Protein AF-A0A2G9SF73-F1 (afdb_monomer_lite)

Radius of gyration: 21.69 Å; chains: 1; bounding box: 38×85×56 Å

Organism: Aquarana catesbeiana (NCBI:txid8400)

Sequence (202 aa):
MESRYSREGKIKKRTKMRRICPLCNELCLNKKEQALHYSGALHKYMKRLKRIQYSYTRNLRSLDEKIKASEGQNEPLIGLEYIYQYPADKRGVIPYACMLCDCVYKLDTIFYHIVGIKHRCLYLSKNFPAMGIDRNFRVKTPSDFRKLLNAVEIVEKSHGRKKINVSNSFFNAKKNGGITYDSESGGEWRRNRQITVSKIID

Structure (mmCIF, N/CA/C/O backbone):
data_AF-A0A2G9SF73-F1
#
_entry.id   AF-A0A2G9SF73-F1
#
loop_
_atom_site.group_PDB
_atom_site.id
_atom_site.type_symbol
_atom_site.label_atom_id
_atom_site.label_alt_id
_atom_site.label_comp_id
_atom_site.label_asym_id
_atom_site.label_entity_id
_atom_site.label_seq_id
_atom_site.pdbx_PDB_ins_code
_atom_site.Cartn_x
_atom_site.Cartn_y
_atom_site.Cartn_z
_atom_site.occupancy
_atom_site.B_iso_or_equiv
_atom_site.auth_seq_id
_atom_site.auth_comp_id
_atom_site.auth_asym_id
_atom_site.auth_atom_id
_atom_site.pdbx_PDB_model_num
ATOM 1 N N . MET A 1 1 ? -15.340 70.021 -13.561 1.00 31.16 1 MET A N 1
ATOM 2 C CA . MET A 1 1 ? -15.907 69.211 -14.658 1.00 31.16 1 MET A CA 1
ATOM 3 C C . MET A 1 1 ? -15.022 68.002 -14.889 1.00 31.16 1 MET A C 1
ATOM 5 O O . MET A 1 1 ? -13.829 68.066 -14.638 1.00 31.16 1 MET A O 1
ATOM 9 N N . GLU A 1 2 ? -15.681 66.899 -15.205 1.00 33.47 2 GLU A N 1
ATOM 10 C CA . GLU A 1 2 ? -15.291 65.495 -15.075 1.00 33.47 2 GLU A CA 1
ATOM 11 C C . GLU A 1 2 ? -14.019 65.076 -15.830 1.00 33.47 2 GLU A C 1
ATOM 13 O O . GLU A 1 2 ? -13.726 65.598 -16.898 1.00 33.47 2 GLU A O 1
ATOM 18 N N . SER A 1 3 ? -13.348 64.020 -15.353 1.00 26.11 3 SER A N 1
ATOM 19 C CA . SER A 1 3 ? -13.268 62.760 -16.113 1.00 26.11 3 SER A CA 1
ATOM 20 C C . SER A 1 3 ? -12.531 61.662 -15.336 1.00 26.11 3 SER A C 1
ATOM 22 O O . SER A 1 3 ? -11.614 61.896 -14.555 1.00 26.11 3 SER A O 1
ATOM 24 N N . ARG A 1 4 ? -13.012 60.442 -15.556 1.00 38.19 4 ARG A N 1
ATOM 25 C CA . ARG A 1 4 ? -12.768 59.170 -14.880 1.00 38.19 4 ARG A CA 1
ATOM 26 C C . ARG A 1 4 ? -11.477 58.509 -15.371 1.00 38.19 4 ARG A C 1
ATOM 28 O O . ARG A 1 4 ? -11.250 58.484 -16.574 1.00 38.19 4 ARG A O 1
ATOM 35 N N . TYR A 1 5 ? -10.785 57.773 -14.496 1.00 25.98 5 TYR A N 1
ATOM 36 C CA . TYR A 1 5 ? -10.354 56.404 -14.828 1.00 25.98 5 TYR A CA 1
ATOM 37 C C . TYR A 1 5 ? -10.005 55.593 -13.567 1.00 25.98 5 TYR A C 1
ATOM 39 O O . TYR A 1 5 ? -8.969 55.783 -12.938 1.00 25.98 5 TYR A O 1
ATOM 47 N N . SER A 1 6 ? -10.881 54.654 -13.199 1.00 39.12 6 SER A N 1
ATOM 48 C CA . SER A 1 6 ? -10.523 53.491 -12.378 1.00 39.12 6 SER A CA 1
ATOM 49 C C . SER A 1 6 ? -9.719 52.501 -13.224 1.00 39.12 6 SER A C 1
ATOM 51 O O . SER A 1 6 ? -10.038 52.362 -14.401 1.00 39.12 6 SER A O 1
ATOM 53 N N . ARG A 1 7 ? -8.783 51.743 -12.625 1.00 34.75 7 ARG A N 1
ATOM 54 C CA . ARG A 1 7 ? -8.630 50.287 -12.860 1.00 34.75 7 ARG A CA 1
ATOM 55 C C . ARG A 1 7 ? -7.564 49.638 -11.959 1.00 34.75 7 ARG A C 1
ATOM 57 O O . ARG A 1 7 ? -6.369 49.858 -12.093 1.00 34.75 7 ARG A O 1
ATOM 64 N N . GLU A 1 8 ? -8.081 48.765 -11.094 1.00 30.55 8 GLU A N 1
ATOM 65 C CA . GLU A 1 8 ? -7.606 47.392 -10.871 1.00 30.55 8 GLU A CA 1
ATOM 66 C C . GLU A 1 8 ? -6.272 47.174 -10.140 1.00 30.55 8 GLU A C 1
ATOM 68 O O . GLU A 1 8 ? -5.230 46.842 -10.710 1.00 30.55 8 GLU A O 1
ATOM 73 N N . GLY A 1 9 ? -6.368 47.175 -8.807 1.00 31.64 9 GLY A N 1
ATOM 74 C CA . GLY A 1 9 ? -5.437 46.449 -7.950 1.00 31.64 9 GLY A CA 1
ATOM 75 C C . GLY A 1 9 ? -5.455 44.954 -8.284 1.00 31.64 9 GLY A C 1
ATOM 76 O O . GLY A 1 9 ? -6.399 44.232 -7.963 1.00 31.64 9 GLY A O 1
ATOM 77 N N . LYS A 1 10 ? -4.393 44.470 -8.932 1.00 33.22 10 LYS A N 1
ATOM 78 C CA . LYS A 1 10 ? -4.179 43.043 -9.197 1.00 33.22 10 LYS A CA 1
ATOM 79 C C . LYS A 1 10 ? -3.968 42.303 -7.874 1.00 33.22 10 LYS A C 1
ATOM 81 O O . LYS A 1 10 ? -2.844 42.206 -7.378 1.00 33.22 10 LYS A O 1
ATOM 86 N N . ILE A 1 11 ? -5.035 41.734 -7.312 1.00 36.16 11 ILE A N 1
ATOM 87 C CA . ILE A 1 11 ? -4.937 40.745 -6.233 1.00 36.16 11 ILE A CA 1
ATOM 88 C C . ILE A 1 11 ? -4.221 39.521 -6.811 1.00 36.16 11 ILE A C 1
ATOM 90 O O . ILE A 1 11 ? -4.811 38.688 -7.501 1.00 36.16 11 ILE A O 1
ATOM 94 N N . LYS A 1 12 ? -2.918 39.411 -6.539 1.00 33.84 12 LYS A N 1
ATOM 95 C CA . LYS A 1 12 ? -2.132 38.208 -6.821 1.00 33.84 12 LYS A CA 1
ATOM 96 C C . LYS A 1 12 ? -2.718 37.065 -5.989 1.00 33.84 12 LYS A C 1
ATOM 98 O O . LYS A 1 12 ? -2.383 36.919 -4.814 1.00 33.84 12 LYS A O 1
ATOM 103 N N . LYS A 1 13 ? -3.596 36.247 -6.578 1.00 36.31 13 LYS A N 1
ATOM 104 C CA . LYS A 1 13 ? -4.051 34.983 -5.980 1.00 36.31 13 LYS A CA 1
ATOM 105 C C . LYS A 1 13 ? -2.827 34.073 -5.813 1.00 36.31 13 LYS A C 1
ATOM 107 O O . LYS A 1 13 ? -2.448 33.357 -6.732 1.00 36.31 13 LYS A O 1
ATOM 112 N N . ARG A 1 14 ? -2.170 34.123 -4.647 1.00 37.38 14 ARG A N 1
ATOM 113 C CA . ARG A 1 14 ? -1.156 33.134 -4.247 1.00 37.38 14 ARG A CA 1
ATOM 114 C C . ARG A 1 14 ? -1.864 31.789 -4.142 1.00 37.38 14 ARG A C 1
ATOM 116 O O . ARG A 1 14 ? -2.546 31.527 -3.153 1.00 37.38 14 ARG A O 1
ATOM 123 N N . THR A 1 15 ? -1.711 30.939 -5.148 1.00 43.44 15 THR A N 1
ATOM 124 C CA . THR A 1 15 ? -2.129 29.537 -5.105 1.00 43.44 15 THR A CA 1
ATOM 125 C C . THR A 1 15 ? -1.398 28.879 -3.932 1.00 43.44 15 THR A C 1
ATOM 127 O O . THR A 1 15 ? -0.190 28.649 -3.979 1.00 43.44 15 THR A O 1
ATOM 130 N N . LYS A 1 16 ? -2.097 28.680 -2.809 1.00 46.56 16 LYS A N 1
ATOM 131 C CA . LYS A 1 16 ? -1.554 28.055 -1.594 1.00 46.56 16 LYS A CA 1
ATOM 132 C C . LYS A 1 16 ? -1.118 26.636 -1.980 1.00 46.56 16 LYS A C 1
ATOM 134 O O . LYS A 1 16 ? -1.967 25.804 -2.282 1.00 46.56 16 LYS A O 1
ATOM 139 N N . MET A 1 17 ? 0.190 26.385 -2.040 1.00 48.72 17 MET A N 1
ATOM 140 C CA . MET A 1 17 ? 0.755 25.077 -2.380 1.00 48.72 17 MET A CA 1
ATOM 141 C C . MET A 1 17 ? 0.353 24.070 -1.297 1.00 48.72 17 MET A C 1
ATOM 143 O O . MET A 1 17 ? 0.945 24.045 -0.217 1.00 48.72 17 MET A O 1
ATOM 147 N N . ARG A 1 18 ? -0.702 23.298 -1.564 1.00 58.75 18 ARG A N 1
ATOM 148 C CA . ARG A 1 18 ? -1.191 22.244 -0.674 1.00 58.75 18 ARG A CA 1
ATOM 149 C C . ARG A 1 18 ? -0.183 21.093 -0.726 1.00 58.75 18 ARG A C 1
ATOM 151 O O . ARG A 1 18 ? 0.131 20.622 -1.815 1.00 58.75 18 ARG A O 1
ATOM 158 N N . ARG A 1 19 ? 0.356 20.673 0.420 1.00 72.75 19 ARG A N 1
ATOM 159 C CA . ARG A 1 19 ? 1.295 19.541 0.510 1.00 72.75 19 ARG A CA 1
ATOM 160 C C . ARG A 1 19 ? 0.550 18.332 1.055 1.00 72.75 19 ARG A C 1
ATOM 162 O O . ARG A 1 19 ? -0.039 18.428 2.125 1.00 72.75 19 ARG A O 1
ATOM 169 N N . ILE A 1 20 ? 0.560 17.220 0.332 1.00 75.00 20 ILE A N 1
ATOM 170 C CA . ILE A 1 20 ? 0.039 15.947 0.839 1.00 75.00 20 ILE A CA 1
ATOM 171 C C . ILE A 1 20 ? 1.147 15.298 1.670 1.00 75.00 20 ILE A C 1
ATOM 173 O O . ILE A 1 20 ? 2.301 15.295 1.255 1.00 75.00 20 ILE A O 1
ATOM 177 N N . CYS A 1 21 ? 0.833 14.785 2.858 1.00 77.56 21 CYS A N 1
ATOM 178 C CA . CYS A 1 21 ? 1.799 14.010 3.626 1.00 77.56 21 CYS A CA 1
ATOM 179 C C . CYS A 1 21 ? 1.978 12.621 2.986 1.00 77.56 21 CYS A C 1
ATOM 181 O O . CYS A 1 21 ? 1.000 11.878 2.916 1.00 77.56 21 CYS A O 1
ATOM 183 N N . PRO A 1 22 ? 3.199 12.192 2.629 1.00 69.56 22 PRO A N 1
ATOM 184 C CA . PRO A 1 22 ? 3.437 10.879 2.014 1.00 69.56 22 PRO A CA 1
ATOM 185 C C . PRO A 1 22 ? 3.222 9.696 2.963 1.00 69.56 22 PRO A C 1
ATOM 187 O O . PRO A 1 22 ? 3.172 8.550 2.526 1.00 69.56 22 PRO A O 1
ATOM 190 N N . LEU A 1 23 ? 3.171 9.942 4.277 1.00 74.25 23 LEU A N 1
ATOM 191 C CA . LEU A 1 23 ? 2.961 8.895 5.281 1.00 74.25 23 LEU A CA 1
ATOM 192 C C . LEU A 1 23 ? 1.477 8.671 5.545 1.00 74.25 23 LEU A C 1
ATOM 194 O O . LEU A 1 23 ? 1.035 7.532 5.626 1.00 74.25 23 LEU A O 1
ATOM 198 N N . CYS A 1 24 ? 0.729 9.764 5.680 1.00 74.31 24 CYS A N 1
ATOM 199 C CA . CYS A 1 24 ? -0.661 9.736 6.126 1.00 74.31 24 CYS A CA 1
ATOM 200 C C . CYS A 1 24 ? -1.663 9.971 4.984 1.00 74.31 24 CYS A C 1
ATOM 202 O O . CYS A 1 24 ? -2.859 9.837 5.201 1.00 74.31 24 CYS A O 1
ATOM 204 N N . ASN A 1 25 ? -1.190 10.347 3.789 1.00 70.06 25 ASN A N 1
ATOM 205 C CA . ASN A 1 25 ? -2.000 10.831 2.665 1.00 70.06 25 ASN A CA 1
ATOM 206 C C . ASN A 1 25 ? -2.920 12.019 3.032 1.00 70.06 25 ASN A C 1
ATOM 208 O O . ASN A 1 25 ? -3.943 12.250 2.393 1.00 70.06 25 ASN A O 1
ATOM 212 N N . GLU A 1 26 ? -2.554 12.782 4.069 1.00 77.12 26 GLU A N 1
ATOM 213 C CA . GLU A 1 26 ? -3.340 13.919 4.548 1.00 77.12 26 GLU A CA 1
ATOM 214 C C . GLU A 1 26 ? -2.927 15.233 3.885 1.00 77.12 26 GLU A C 1
ATOM 216 O O . GLU A 1 26 ? -1.742 15.536 3.726 1.00 77.12 26 GLU A O 1
ATOM 221 N N . LEU A 1 27 ? -3.925 16.036 3.518 1.00 80.75 27 LEU A N 1
ATOM 222 C CA . LEU A 1 27 ? -3.739 17.314 2.840 1.00 80.75 27 LEU A CA 1
ATOM 223 C C . LEU A 1 27 ? -3.425 18.420 3.854 1.00 80.75 27 LEU A C 1
ATOM 225 O O . LEU A 1 27 ? -4.300 18.852 4.598 1.00 80.75 27 LEU A O 1
ATOM 229 N N . CYS A 1 28 ? -2.200 18.937 3.829 1.00 82.81 28 CYS A N 1
ATOM 230 C CA . CYS A 1 28 ? -1.797 20.110 4.603 1.00 82.81 28 CYS A CA 1
ATOM 231 C C . CYS A 1 28 ? -1.934 21.369 3.731 1.00 82.81 28 CYS A C 1
ATOM 233 O O . CYS A 1 28 ? -1.231 21.517 2.723 1.00 82.81 28 CYS A O 1
ATOM 235 N N . LEU A 1 29 ? -2.809 22.311 4.097 1.00 84.00 29 LEU A N 1
ATOM 236 C CA . LEU A 1 29 ? -3.073 23.507 3.279 1.00 84.00 29 LEU A CA 1
ATOM 237 C C . LEU A 1 29 ? -1.965 24.558 3.401 1.00 84.00 29 LEU A C 1
ATOM 239 O O . LEU A 1 29 ? -1.903 25.498 2.605 1.00 84.00 29 LEU A O 1
ATOM 243 N N . ASN A 1 30 ? -1.124 24.456 4.432 1.00 84.62 30 ASN A N 1
ATOM 244 C CA . ASN A 1 30 ? -0.014 25.366 4.690 1.00 84.62 30 ASN A CA 1
ATOM 245 C C . ASN A 1 30 ? 1.023 24.756 5.651 1.00 84.62 30 ASN A C 1
ATOM 247 O O . ASN A 1 30 ? 0.812 23.693 6.229 1.00 84.62 30 ASN A O 1
ATOM 251 N N . LYS A 1 31 ? 2.151 25.458 5.839 1.00 86.25 31 LYS A N 1
ATOM 252 C CA . LYS A 1 31 ? 3.252 25.022 6.717 1.00 86.25 31 LYS A CA 1
ATOM 253 C C . LYS A 1 31 ? 2.843 24.876 8.189 1.00 86.25 31 LYS A C 1
ATOM 255 O O . LYS A 1 31 ? 3.352 23.983 8.854 1.00 86.25 31 LYS A O 1
ATOM 260 N N . LYS A 1 32 ? 1.944 25.730 8.698 1.00 87.94 32 LYS A N 1
ATOM 261 C CA . LYS A 1 32 ? 1.487 25.672 10.098 1.00 87.94 32 LYS A CA 1
ATOM 262 C C . LYS A 1 32 ? 0.674 24.401 10.339 1.00 87.94 32 LYS A C 1
ATOM 264 O O . LYS A 1 32 ? 0.971 23.658 11.266 1.00 87.94 32 LYS A O 1
ATOM 269 N N . GLU A 1 33 ? -0.281 24.112 9.459 1.00 87.44 33 GLU A N 1
ATOM 270 C CA . GLU A 1 33 ? -1.029 22.849 9.477 1.00 87.44 33 GLU A CA 1
ATOM 271 C C . GLU A 1 33 ? -0.114 21.637 9.306 1.00 87.44 33 GLU A C 1
ATOM 273 O O . GLU A 1 33 ? -0.274 20.657 10.021 1.00 87.44 33 GLU A O 1
ATOM 278 N N . GLN A 1 34 ? 0.886 21.712 8.423 1.00 86.75 34 GLN A N 1
ATOM 279 C CA . GLN A 1 34 ? 1.862 20.634 8.256 1.00 86.75 34 GLN A CA 1
ATOM 280 C C . GLN A 1 34 ? 2.658 20.372 9.541 1.00 86.75 34 GLN A C 1
ATOM 282 O O . GLN A 1 34 ? 2.847 19.218 9.917 1.00 86.75 34 GLN A O 1
ATOM 287 N N . ALA A 1 35 ? 3.108 21.422 10.232 1.00 87.69 35 ALA A N 1
ATOM 288 C CA . ALA A 1 3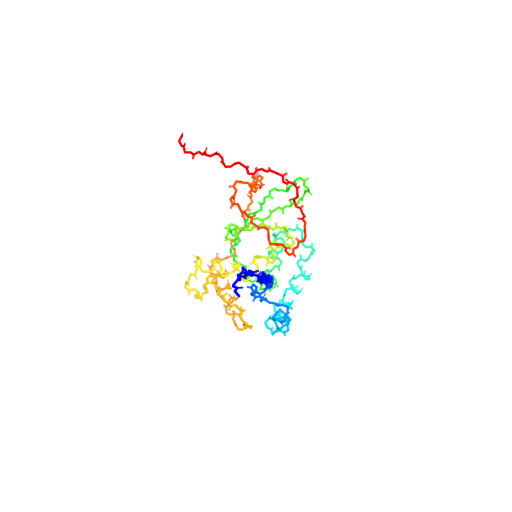5 ? 3.836 21.289 11.491 1.00 87.69 35 ALA A CA 1
ATOM 289 C C . ALA A 1 35 ? 2.964 20.664 12.592 1.00 87.69 35 ALA A C 1
ATOM 291 O O . ALA A 1 35 ? 3.416 19.750 13.281 1.00 87.69 35 ALA A O 1
ATOM 292 N N . LEU A 1 36 ? 1.705 21.103 12.709 1.00 87.88 36 LEU A N 1
ATOM 293 C CA . LEU A 1 36 ? 0.727 20.513 13.630 1.00 87.88 36 LEU A CA 1
ATOM 294 C C . LEU A 1 36 ? 0.416 19.052 13.274 1.00 87.88 36 LEU A C 1
ATOM 296 O O . LEU A 1 36 ? 0.346 18.196 14.151 1.00 87.88 36 LEU A O 1
ATOM 300 N N . HIS A 1 37 ? 0.289 18.736 11.985 1.00 88.81 37 HIS A N 1
ATOM 301 C CA . HIS A 1 37 ? 0.110 17.365 11.519 1.00 88.81 37 HIS A CA 1
ATOM 302 C C . HIS A 1 37 ? 1.315 16.487 11.896 1.00 88.81 37 HIS A C 1
ATOM 304 O O . HIS A 1 37 ? 1.134 15.393 12.430 1.00 88.81 37 HIS A O 1
ATOM 310 N N . TYR A 1 38 ? 2.544 16.971 11.685 1.00 88.94 38 TYR A N 1
ATOM 311 C CA . TYR A 1 38 ? 3.774 16.210 11.953 1.00 88.94 38 TYR A CA 1
ATOM 312 C C . TYR A 1 38 ? 4.007 15.976 13.451 1.00 88.94 38 TYR A C 1
ATOM 314 O O . TYR A 1 38 ? 4.645 14.988 13.827 1.00 88.94 38 TYR A O 1
ATOM 322 N N . SER A 1 39 ? 3.492 16.857 14.315 1.00 88.94 39 SER A N 1
ATOM 323 C CA . SER A 1 39 ? 3.547 16.688 15.770 1.00 88.94 39 SER A CA 1
ATOM 324 C C . SER A 1 39 ? 2.428 15.796 16.328 1.00 88.94 39 SER A C 1
ATOM 326 O O . SER A 1 39 ? 2.541 15.344 17.475 1.00 88.94 39 SER A O 1
ATOM 328 N N . GLY A 1 40 ? 1.405 15.492 15.522 1.00 88.31 40 GLY A N 1
ATOM 329 C CA . GLY A 1 40 ? 0.263 14.659 15.887 1.00 88.31 40 GLY A CA 1
ATOM 330 C C . GLY A 1 40 ? 0.630 13.207 16.215 1.00 88.31 40 GLY A C 1
ATOM 331 O O . GLY A 1 40 ? 1.581 12.635 15.672 1.00 88.31 40 GLY A O 1
ATOM 332 N N . ALA A 1 41 ? -0.157 12.592 17.105 1.00 88.12 41 ALA A N 1
ATOM 333 C CA . ALA A 1 41 ? 0.072 11.230 17.592 1.00 88.12 41 ALA A CA 1
ATOM 334 C C . ALA A 1 41 ? 0.101 10.195 16.456 1.00 88.12 41 ALA A C 1
ATOM 336 O O . ALA A 1 41 ? 0.992 9.346 16.422 1.00 88.12 41 ALA A O 1
ATOM 337 N N . LEU A 1 42 ? -0.809 10.316 15.483 1.00 85.75 42 LEU A N 1
ATOM 338 C CA . LEU A 1 42 ? -0.841 9.437 14.316 1.00 85.75 42 LEU A CA 1
ATOM 339 C C . LEU A 1 42 ? 0.445 9.537 13.484 1.00 85.75 42 LEU A C 1
ATOM 341 O O . LEU A 1 42 ? 1.053 8.513 13.184 1.00 85.75 42 LEU A O 1
ATOM 345 N N . HIS A 1 43 ? 0.890 10.749 13.131 1.00 88.50 43 HIS A N 1
ATOM 346 C CA . HIS A 1 43 ? 2.090 10.920 12.306 1.00 88.50 43 HIS A CA 1
ATOM 347 C C . HIS A 1 43 ? 3.325 10.352 13.012 1.00 88.50 43 HIS A C 1
ATOM 349 O O . HIS A 1 43 ? 4.125 9.647 12.398 1.00 88.50 43 HIS A O 1
ATOM 355 N N . LYS A 1 44 ? 3.465 10.597 14.321 1.00 88.12 44 LYS A N 1
ATOM 356 C CA . LYS A 1 44 ? 4.544 10.021 15.140 1.00 88.12 44 LYS A CA 1
ATOM 357 C C . LYS A 1 44 ? 4.498 8.493 15.155 1.00 88.12 44 LYS A C 1
ATOM 359 O O . LYS A 1 44 ? 5.536 7.858 14.959 1.00 88.12 44 LYS A O 1
ATOM 364 N N . TYR A 1 45 ? 3.313 7.917 15.342 1.00 85.25 45 TYR A N 1
ATOM 365 C CA . TYR A 1 45 ? 3.096 6.473 15.333 1.00 85.25 45 TYR A CA 1
ATOM 366 C C . TYR A 1 45 ? 3.477 5.853 13.980 1.00 85.25 45 TYR A C 1
ATOM 368 O O . TYR A 1 45 ? 4.344 4.982 13.919 1.00 85.25 45 TYR A O 1
ATOM 376 N N . MET A 1 46 ? 2.938 6.376 12.877 1.00 85.06 46 MET A N 1
ATOM 377 C CA . MET A 1 46 ? 3.242 5.886 11.529 1.00 85.06 46 MET A CA 1
ATOM 378 C C . MET A 1 46 ? 4.717 6.064 11.162 1.00 85.06 46 MET A C 1
ATOM 380 O O . MET A 1 46 ? 5.333 5.169 10.585 1.00 85.06 46 MET A O 1
ATOM 384 N N . LYS A 1 47 ? 5.323 7.196 11.534 1.00 87.06 47 LYS A N 1
ATOM 385 C CA . LYS A 1 47 ? 6.755 7.444 11.332 1.00 87.06 47 LYS A CA 1
ATOM 386 C C . LYS A 1 47 ? 7.613 6.423 12.079 1.00 87.06 47 LYS A C 1
ATOM 388 O O . LYS A 1 47 ? 8.638 6.002 11.546 1.00 87.06 47 LYS A O 1
ATOM 393 N N . ARG A 1 48 ? 7.211 6.011 13.288 1.00 85.25 48 ARG A N 1
ATOM 394 C CA . ARG A 1 48 ? 7.890 4.950 14.046 1.00 85.25 48 ARG A CA 1
ATOM 395 C C . ARG A 1 48 ? 7.780 3.604 13.330 1.00 85.25 48 ARG A C 1
ATOM 397 O O . ARG A 1 48 ? 8.816 2.985 13.109 1.00 85.25 48 ARG A O 1
ATOM 404 N N . LEU A 1 49 ? 6.579 3.198 12.918 1.00 81.06 49 LEU A N 1
ATOM 405 C CA . LEU A 1 49 ? 6.378 1.945 12.177 1.00 81.06 49 LEU A CA 1
ATOM 406 C C . LEU A 1 49 ? 7.202 1.913 10.886 1.00 81.06 49 LEU A C 1
ATOM 408 O O . LEU A 1 49 ? 7.953 0.971 10.648 1.00 81.06 49 LEU A O 1
ATOM 412 N N . LYS A 1 50 ? 7.165 2.999 10.106 1.00 81.88 50 LYS A N 1
ATOM 413 C CA . LYS A 1 50 ? 7.929 3.097 8.859 1.00 81.88 50 LYS A CA 1
ATOM 414 C C . LYS A 1 50 ? 9.441 3.042 9.081 1.00 81.88 50 LYS A C 1
ATOM 416 O O . LYS A 1 50 ? 10.145 2.500 8.239 1.00 81.88 50 LYS A O 1
ATOM 421 N N . ARG A 1 51 ? 9.966 3.577 10.192 1.00 83.38 51 ARG A N 1
ATOM 422 C CA . ARG A 1 51 ? 11.398 3.449 10.531 1.00 83.38 51 ARG A CA 1
ATOM 423 C C . ARG A 1 51 ? 11.794 2.003 10.802 1.00 83.38 51 ARG A C 1
ATOM 425 O O . ARG A 1 51 ? 12.829 1.582 10.301 1.00 83.38 51 ARG A O 1
ATOM 432 N N . ILE A 1 52 ? 10.984 1.274 11.570 1.00 78.19 52 ILE A N 1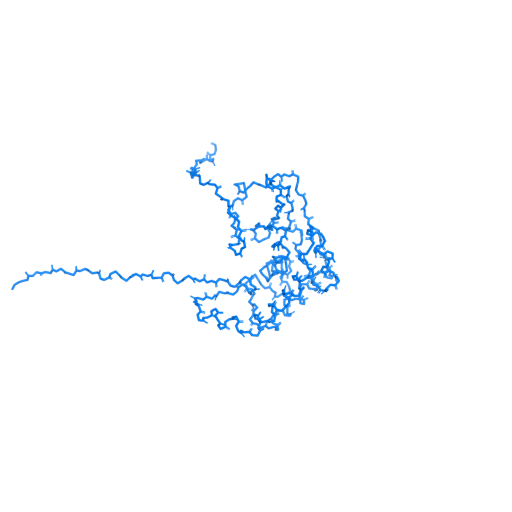
ATOM 433 C CA . ILE A 1 52 ? 11.222 -0.144 11.877 1.00 78.19 52 ILE A CA 1
ATOM 434 C C . ILE A 1 52 ? 11.215 -0.948 10.574 1.00 78.19 52 ILE A C 1
ATOM 436 O O . ILE A 1 52 ? 12.184 -1.635 10.253 1.00 78.19 52 ILE A O 1
ATOM 440 N N . GLN A 1 53 ? 10.187 -0.743 9.752 1.00 78.44 53 GLN A N 1
ATOM 441 C CA . GLN A 1 53 ? 10.090 -1.366 8.437 1.00 78.44 53 GLN A CA 1
ATOM 442 C C . GLN A 1 53 ? 11.300 -1.020 7.554 1.00 78.44 53 GLN A C 1
ATOM 444 O O . GLN A 1 53 ? 11.910 -1.906 6.965 1.00 78.44 53 GLN A O 1
ATOM 449 N N . TYR A 1 54 ? 11.707 0.254 7.508 1.00 80.25 54 TYR A N 1
ATOM 450 C CA . TYR A 1 54 ? 12.876 0.697 6.747 1.00 80.25 54 TYR A CA 1
ATOM 451 C C . TYR A 1 54 ? 14.176 0.052 7.215 1.00 80.25 54 TYR A C 1
ATOM 453 O O . TYR A 1 54 ? 14.947 -0.405 6.375 1.00 80.25 54 TYR A O 1
ATOM 461 N N . SER A 1 55 ? 14.421 -0.039 8.526 1.00 81.31 55 SER A N 1
ATOM 462 C CA . SER A 1 55 ? 15.643 -0.674 9.037 1.00 81.31 55 SER A CA 1
ATOM 463 C C . SER A 1 55 ? 15.794 -2.118 8.574 1.00 81.31 55 SER A C 1
ATOM 465 O O . SER A 1 55 ? 16.907 -2.560 8.303 1.00 81.31 55 SER A O 1
ATOM 467 N N . TYR A 1 56 ? 14.673 -2.811 8.417 1.00 74.56 56 TYR A N 1
ATOM 468 C CA . TYR A 1 56 ? 14.641 -4.210 8.049 1.00 74.56 56 TYR A CA 1
ATOM 469 C C . TYR A 1 56 ? 14.698 -4.437 6.530 1.00 74.56 56 TYR A C 1
ATOM 471 O O . TYR A 1 56 ? 15.379 -5.345 6.060 1.00 74.56 56 TYR A O 1
ATOM 479 N N . THR A 1 57 ? 14.049 -3.579 5.737 1.00 81.56 57 THR A N 1
ATOM 480 C CA . THR A 1 57 ? 13.970 -3.770 4.280 1.00 81.56 57 THR A CA 1
ATOM 481 C C . THR A 1 57 ? 15.034 -3.026 3.474 1.00 81.56 57 THR A C 1
ATOM 483 O O . THR A 1 57 ? 15.095 -3.210 2.259 1.00 81.56 57 THR A O 1
ATOM 486 N N . ARG A 1 58 ? 15.848 -2.156 4.094 1.00 78.62 58 ARG A N 1
ATOM 487 C CA . ARG A 1 58 ? 16.779 -1.256 3.379 1.00 78.62 58 ARG A CA 1
ATOM 488 C C . ARG A 1 58 ? 17.822 -1.984 2.529 1.00 78.62 58 ARG A C 1
ATOM 490 O O . ARG A 1 58 ? 18.168 -1.486 1.468 1.00 78.62 58 ARG A O 1
ATOM 497 N N . ASN A 1 59 ? 18.328 -3.124 2.992 1.00 84.06 59 ASN A N 1
ATOM 498 C CA . ASN A 1 59 ? 19.420 -3.834 2.314 1.00 84.06 59 ASN A CA 1
ATOM 499 C C . ASN A 1 59 ? 18.929 -4.918 1.337 1.00 84.06 59 ASN A C 1
ATOM 501 O O . ASN A 1 59 ? 19.751 -5.597 0.724 1.00 84.06 59 ASN A O 1
ATOM 505 N N . LEU A 1 60 ? 17.610 -5.090 1.206 1.00 87.81 60 LEU A N 1
ATOM 506 C CA . LEU A 1 60 ? 17.002 -6.125 0.372 1.00 87.81 60 LEU A CA 1
ATOM 507 C C . LEU A 1 60 ? 16.972 -5.687 -1.096 1.00 87.81 60 LEU A C 1
ATOM 509 O O . LEU A 1 60 ? 16.558 -4.568 -1.417 1.00 87.81 60 LEU A O 1
ATOM 513 N N . ARG A 1 61 ? 17.416 -6.583 -1.979 1.00 89.12 61 ARG A N 1
ATOM 514 C CA . ARG A 1 61 ? 17.745 -6.322 -3.390 1.00 89.12 61 ARG A CA 1
ATOM 515 C C . ARG A 1 61 ? 16.625 -6.683 -4.361 1.00 89.12 61 ARG A C 1
ATOM 517 O O . ARG A 1 61 ? 16.735 -6.389 -5.548 1.00 89.12 61 ARG A O 1
ATOM 524 N N . SER A 1 62 ? 15.537 -7.267 -3.872 1.00 91.75 62 SER A N 1
ATOM 525 C CA . SER A 1 62 ? 14.348 -7.566 -4.670 1.00 91.75 62 SER A CA 1
ATOM 526 C C . SER A 1 62 ? 13.063 -7.279 -3.900 1.00 91.75 62 SER A C 1
ATOM 528 O O . SER A 1 62 ? 13.054 -7.171 -2.670 1.00 91.75 62 SER A O 1
ATOM 530 N N . LEU A 1 63 ? 11.957 -7.105 -4.629 1.00 92.81 63 LEU A N 1
ATOM 531 C CA . LEU A 1 63 ? 10.653 -6.930 -3.999 1.00 92.81 63 LEU A CA 1
ATOM 532 C C . LEU A 1 63 ? 10.213 -8.222 -3.298 1.00 92.81 63 LEU A C 1
ATOM 534 O O . LEU A 1 63 ? 9.667 -8.144 -2.202 1.00 92.81 63 LEU A O 1
ATOM 538 N N . ASP A 1 64 ? 10.523 -9.389 -3.867 1.00 93.19 64 ASP A N 1
ATOM 539 C CA . ASP A 1 64 ? 10.245 -10.688 -3.246 1.00 93.19 64 ASP A CA 1
ATOM 540 C C . ASP A 1 64 ? 10.958 -10.859 -1.907 1.00 93.19 64 ASP A C 1
ATOM 542 O O . ASP A 1 64 ? 10.350 -11.322 -0.944 1.00 93.19 64 ASP A O 1
ATOM 546 N N . GLU A 1 65 ? 12.224 -10.438 -1.807 1.00 92.94 65 GLU A N 1
ATOM 547 C CA . GLU A 1 65 ? 12.920 -10.391 -0.521 1.00 92.94 65 GLU A CA 1
ATOM 548 C C . GLU A 1 65 ? 12.157 -9.509 0.465 1.00 92.94 65 GLU A C 1
ATOM 550 O O . GLU A 1 65 ? 11.847 -9.972 1.555 1.00 92.94 65 GLU A O 1
ATOM 555 N N . LYS A 1 66 ? 11.778 -8.279 0.085 1.00 92.44 66 LYS A N 1
ATOM 556 C CA . LYS A 1 66 ? 11.010 -7.372 0.963 1.00 92.44 66 LYS A CA 1
ATOM 557 C C . LYS A 1 66 ? 9.656 -7.962 1.386 1.00 92.44 66 LYS A C 1
ATOM 559 O O . LYS A 1 66 ? 9.250 -7.774 2.533 1.00 92.44 66 LYS A O 1
ATOM 564 N N . ILE A 1 67 ? 8.977 -8.689 0.498 1.00 92.38 67 ILE A N 1
ATOM 565 C CA . ILE A 1 67 ? 7.706 -9.373 0.779 1.00 92.38 67 ILE A CA 1
ATOM 566 C C . ILE A 1 67 ? 7.910 -10.510 1.781 1.00 92.38 67 ILE A C 1
ATOM 568 O O . ILE A 1 67 ? 7.243 -10.505 2.813 1.00 92.38 67 ILE A O 1
ATOM 572 N N . LYS A 1 68 ? 8.846 -11.434 1.537 1.00 91.06 68 LYS A N 1
ATOM 573 C CA . LYS A 1 68 ? 9.158 -12.532 2.475 1.00 91.06 68 LYS A CA 1
ATOM 574 C C . LYS A 1 68 ? 9.520 -11.993 3.844 1.00 91.06 68 LYS A C 1
ATOM 576 O O . LYS A 1 68 ? 9.061 -12.463 4.876 1.00 91.06 68 LYS A O 1
ATOM 581 N N . ALA A 1 69 ? 10.316 -10.938 3.833 1.00 87.94 69 ALA A N 1
ATOM 582 C CA . ALA A 1 69 ? 10.786 -10.303 5.030 1.00 87.94 69 ALA A CA 1
ATOM 583 C C . ALA A 1 69 ? 9.589 -9.801 5.886 1.00 87.94 69 ALA A C 1
ATOM 585 O O . ALA A 1 69 ? 9.543 -9.950 7.109 1.00 87.94 69 ALA A O 1
ATOM 586 N N . SER A 1 70 ? 8.578 -9.220 5.239 1.00 86.38 70 SER A N 1
ATOM 587 C CA . SER A 1 70 ? 7.389 -8.684 5.912 1.00 86.38 70 SER A CA 1
ATOM 588 C C . SER A 1 70 ? 6.547 -9.729 6.657 1.00 86.38 70 SER A C 1
ATOM 590 O O . SER A 1 70 ? 5.863 -9.371 7.616 1.00 86.38 70 SER A O 1
ATOM 592 N N . GLU A 1 71 ? 6.617 -11.005 6.259 1.00 83.94 71 GLU A N 1
ATOM 593 C CA . GLU A 1 71 ? 5.920 -12.115 6.929 1.00 83.94 71 GLU A CA 1
ATOM 594 C C . GLU A 1 71 ? 6.402 -12.254 8.374 1.00 83.94 71 GLU A C 1
ATOM 596 O O . GLU A 1 71 ? 5.596 -12.279 9.300 1.00 83.94 71 GLU A O 1
ATOM 601 N N . GLY A 1 72 ? 7.720 -12.206 8.589 1.00 80.44 72 GLY A N 1
ATOM 602 C CA . GLY A 1 72 ? 8.317 -12.262 9.925 1.00 80.44 72 GLY A CA 1
ATOM 603 C C . GLY A 1 72 ? 8.057 -11.023 10.789 1.00 80.44 72 GLY A C 1
ATOM 604 O O . GLY A 1 72 ? 8.430 -11.012 11.958 1.00 80.44 72 GLY A O 1
ATOM 605 N N . GLN A 1 73 ? 7.460 -9.966 10.232 1.00 81.75 73 GLN A N 1
ATOM 606 C CA . GLN A 1 73 ? 7.129 -8.724 10.940 1.00 81.75 73 GLN A CA 1
ATOM 607 C C . GLN A 1 73 ? 5.622 -8.546 11.160 1.00 81.75 73 GLN A C 1
ATOM 609 O O . GLN A 1 73 ? 5.210 -7.491 11.641 1.00 81.75 73 GLN A O 1
ATOM 614 N N . ASN A 1 74 ? 4.802 -9.549 10.816 1.00 84.12 74 ASN A N 1
ATOM 615 C CA . ASN A 1 74 ? 3.339 -9.465 10.851 1.00 84.12 74 ASN A CA 1
ATOM 616 C C . ASN A 1 74 ? 2.793 -8.219 10.126 1.00 84.12 74 ASN A C 1
ATOM 618 O O . ASN A 1 74 ? 1.783 -7.655 10.540 1.00 84.12 74 ASN A O 1
ATOM 622 N N . GLU A 1 75 ? 3.464 -7.759 9.065 1.00 90.12 75 GLU A N 1
ATOM 623 C CA . GLU A 1 75 ? 2.964 -6.656 8.243 1.00 90.12 75 GLU A CA 1
ATOM 624 C C . GLU A 1 75 ? 2.030 -7.244 7.180 1.00 90.12 75 GLU A C 1
ATOM 626 O O . GLU A 1 75 ? 2.508 -7.974 6.299 1.00 90.12 75 GLU A O 1
ATOM 631 N N . PRO A 1 76 ? 0.717 -6.952 7.232 1.00 93.19 76 PRO A N 1
ATOM 632 C CA . PRO A 1 76 ? -0.210 -7.590 6.325 1.00 93.19 76 PRO A CA 1
ATOM 633 C C . PRO A 1 76 ? -0.171 -6.933 4.932 1.00 93.19 76 PRO A C 1
ATOM 635 O O . PRO A 1 76 ? -0.174 -5.701 4.800 1.00 93.19 76 PRO A O 1
ATOM 638 N N . LEU A 1 77 ? -0.127 -7.743 3.877 1.00 94.94 77 LEU A N 1
ATOM 639 C CA . LEU A 1 77 ? -0.023 -7.359 2.474 1.00 94.94 77 LEU A CA 1
ATOM 640 C C . LEU A 1 77 ? -1.231 -7.838 1.669 1.00 94.94 77 LEU A C 1
ATOM 642 O O . LEU A 1 77 ? -1.628 -8.997 1.715 1.00 94.94 77 LEU A O 1
ATOM 646 N N . ILE A 1 78 ? -1.754 -6.935 0.843 1.00 97.44 78 ILE A N 1
ATOM 647 C CA . ILE A 1 78 ? -2.844 -7.200 -0.097 1.00 97.44 78 ILE A CA 1
ATOM 648 C C . ILE A 1 78 ? -2.580 -6.478 -1.419 1.00 97.44 78 ILE A C 1
ATOM 650 O O . ILE A 1 78 ? -1.848 -5.484 -1.471 1.00 97.44 78 ILE A O 1
ATOM 654 N N . GLY A 1 79 ? -3.207 -6.947 -2.496 1.00 97.31 79 GLY A N 1
ATOM 655 C CA . GLY A 1 79 ? -3.137 -6.283 -3.796 1.00 97.31 79 GLY A CA 1
ATOM 656 C C . GLY A 1 79 ? -1.825 -6.478 -4.544 1.0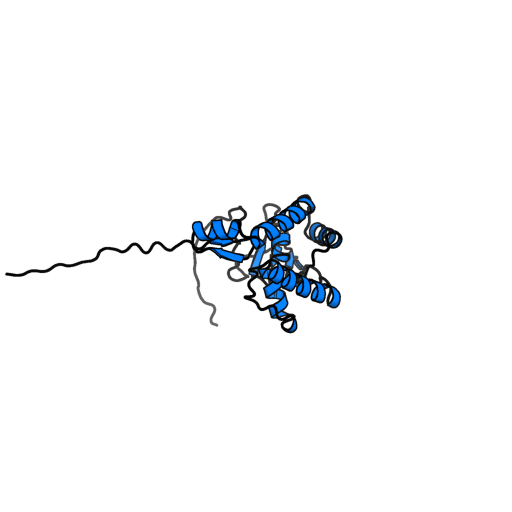0 97.31 79 GLY A C 1
ATOM 657 O O . GLY A 1 79 ? -1.506 -5.651 -5.400 1.00 97.31 79 GLY A O 1
ATOM 658 N N . LEU A 1 80 ? -1.060 -7.533 -4.240 1.00 97.62 80 LEU A N 1
ATOM 659 C CA . LEU A 1 80 ? 0.163 -7.851 -4.980 1.00 97.62 80 LEU A CA 1
ATOM 660 C C . LEU A 1 80 ? -0.128 -8.204 -6.444 1.00 97.62 80 LEU A C 1
ATOM 662 O O . LEU A 1 80 ? 0.692 -7.897 -7.302 1.00 97.62 80 LEU A O 1
ATOM 666 N N . GLU A 1 81 ? -1.314 -8.732 -6.759 1.00 97.62 81 GLU A N 1
ATOM 667 C CA . GLU A 1 81 ? -1.736 -9.045 -8.132 1.00 97.62 81 GLU A CA 1
ATOM 668 C C . GLU A 1 81 ? -1.922 -7.806 -9.019 1.00 97.62 81 GLU A C 1
ATOM 670 O O . GLU A 1 81 ? -2.056 -7.919 -10.235 1.00 97.62 81 GLU A O 1
ATOM 675 N N . TYR A 1 82 ? -1.930 -6.614 -8.421 1.00 96.94 82 TYR A N 1
ATOM 676 C CA . TYR A 1 82 ? -1.944 -5.348 -9.147 1.00 96.94 82 TYR A CA 1
ATOM 677 C C . TYR A 1 82 ? -0.539 -4.793 -9.398 1.00 96.94 82 TYR A C 1
ATOM 679 O O . TYR A 1 82 ? -0.406 -3.764 -10.065 1.00 96.94 82 TYR A O 1
ATOM 687 N N . ILE A 1 83 ? 0.501 -5.445 -8.873 1.00 96.94 83 ILE A N 1
ATOM 688 C CA . ILE A 1 83 ? 1.892 -5.026 -9.018 1.00 96.94 83 ILE A CA 1
ATOM 689 C C . ILE A 1 83 ? 2.522 -5.764 -10.193 1.00 96.94 83 ILE A C 1
ATOM 691 O O . ILE A 1 83 ? 2.451 -6.989 -10.291 1.00 96.94 83 ILE A O 1
ATOM 695 N N . TYR A 1 84 ? 3.148 -5.000 -11.079 1.00 95.06 84 TYR A N 1
ATOM 696 C CA . TYR A 1 84 ? 3.835 -5.492 -12.263 1.00 95.06 84 TYR A CA 1
ATOM 697 C C . TYR A 1 84 ? 5.292 -5.072 -12.203 1.00 95.06 84 TYR A C 1
ATOM 699 O O . TYR A 1 84 ? 5.600 -3.881 -12.238 1.00 95.06 84 TYR A O 1
ATOM 707 N N . GLN A 1 85 ? 6.181 -6.050 -12.136 1.00 95.12 85 GLN A N 1
ATOM 708 C CA . GLN A 1 85 ? 7.603 -5.860 -12.348 1.00 95.12 85 GLN A CA 1
ATOM 709 C C . GLN A 1 85 ? 7.894 -5.894 -13.847 1.00 95.12 85 GLN A C 1
ATOM 711 O O . GLN A 1 85 ? 7.480 -6.815 -14.550 1.00 95.12 85 GLN A O 1
ATOM 716 N N . TYR A 1 86 ? 8.622 -4.896 -14.330 1.00 92.94 86 TYR A N 1
ATOM 717 C CA . TYR A 1 86 ? 9.067 -4.813 -15.718 1.00 92.94 86 TYR A CA 1
ATOM 718 C C . TYR A 1 86 ? 10.566 -5.117 -15.821 1.00 92.94 86 TYR A C 1
ATOM 720 O O . TYR A 1 86 ? 11.275 -5.047 -14.811 1.00 92.94 86 TYR A O 1
ATOM 728 N N . PRO A 1 87 ? 11.083 -5.420 -17.025 1.00 90.38 87 PRO A N 1
ATOM 729 C CA . PRO A 1 87 ? 12.516 -5.553 -17.240 1.00 90.38 87 PRO A CA 1
ATOM 730 C C . PRO A 1 87 ? 13.242 -4.260 -16.866 1.00 90.38 87 PRO A C 1
ATOM 732 O O . PRO A 1 87 ? 12.669 -3.167 -16.944 1.00 90.38 87 PRO A O 1
ATOM 735 N N . ALA A 1 88 ? 14.512 -4.389 -16.481 1.00 89.44 88 ALA A N 1
ATOM 736 C CA . ALA A 1 88 ? 15.349 -3.240 -16.178 1.00 89.44 88 ALA A CA 1
ATOM 737 C C . ALA A 1 88 ? 15.388 -2.258 -17.360 1.00 89.44 88 ALA A C 1
ATOM 739 O O . ALA A 1 88 ? 15.455 -2.655 -18.527 1.00 89.44 88 ALA A O 1
ATOM 740 N N . ASP A 1 89 ? 15.336 -0.964 -17.055 1.00 83.88 89 ASP A N 1
ATOM 741 C CA . ASP A 1 89 ? 15.492 0.075 -18.062 1.00 83.88 89 ASP A CA 1
ATOM 742 C C . ASP A 1 89 ? 16.948 0.165 -18.561 1.00 83.88 89 ASP A C 1
ATOM 744 O O . ASP A 1 89 ? 17.849 -0.534 -18.096 1.00 83.88 89 ASP A O 1
ATOM 748 N N . LYS A 1 90 ? 17.210 1.081 -19.501 1.00 81.31 90 LYS A N 1
ATOM 749 C CA . LYS A 1 90 ? 18.560 1.306 -20.052 1.00 81.31 90 LYS A CA 1
ATOM 750 C C . LYS A 1 90 ? 19.611 1.706 -19.000 1.00 81.31 90 LYS A C 1
ATOM 752 O O . LYS A 1 90 ? 20.792 1.735 -19.321 1.00 81.31 90 LYS A O 1
ATOM 757 N N . ARG A 1 91 ? 19.196 2.072 -17.784 1.00 84.75 91 ARG A N 1
ATOM 758 C CA . ARG A 1 91 ? 20.060 2.448 -16.655 1.00 84.75 91 ARG A CA 1
ATOM 759 C C . ARG A 1 91 ? 20.199 1.309 -15.637 1.00 84.75 91 ARG A C 1
ATOM 761 O O . ARG A 1 91 ? 20.804 1.519 -14.591 1.00 84.75 91 ARG A O 1
ATOM 768 N N . GLY A 1 92 ? 19.627 0.135 -15.913 1.00 85.00 92 GLY A N 1
ATOM 769 C CA . GLY A 1 92 ? 19.627 -1.008 -15.003 1.00 85.00 92 GLY A CA 1
ATOM 770 C C . GLY A 1 92 ? 18.594 -0.908 -13.876 1.00 85.00 92 GLY A C 1
ATOM 771 O O . GLY A 1 92 ? 18.630 -1.716 -12.950 1.00 85.00 92 GLY A O 1
ATOM 772 N N . VAL A 1 93 ? 17.669 0.059 -13.913 1.00 86.50 93 VAL A N 1
ATOM 773 C CA . VAL A 1 93 ? 16.645 0.223 -12.870 1.00 86.50 93 VAL A CA 1
ATOM 774 C C . VAL A 1 93 ? 15.424 -0.621 -13.213 1.00 86.50 93 VAL A C 1
ATOM 776 O O . VAL A 1 93 ? 14.818 -0.437 -14.264 1.00 86.50 93 VAL A O 1
ATOM 779 N N . ILE A 1 94 ? 15.027 -1.510 -12.300 1.00 89.81 94 ILE A N 1
ATOM 780 C CA . ILE A 1 94 ? 13.813 -2.328 -12.425 1.00 89.81 94 ILE A CA 1
ATOM 781 C C . ILE A 1 94 ? 12.581 -1.478 -12.055 1.00 89.81 94 ILE A C 1
ATOM 783 O O . ILE A 1 94 ? 12.467 -1.063 -10.892 1.00 89.81 94 ILE A O 1
ATOM 787 N N . PRO A 1 95 ? 11.656 -1.209 -12.997 1.00 91.81 95 PRO A N 1
ATOM 788 C CA . PRO A 1 95 ? 10.417 -0.499 -12.715 1.00 91.81 95 PRO A CA 1
ATOM 789 C C . PRO A 1 95 ? 9.355 -1.442 -12.144 1.00 91.81 95 PRO A C 1
ATOM 791 O O . PRO A 1 95 ? 9.186 -2.568 -12.615 1.00 91.81 95 PRO A O 1
ATOM 794 N N . TYR A 1 96 ? 8.573 -0.931 -11.197 1.00 93.62 96 TYR A N 1
ATOM 795 C CA . TYR A 1 96 ? 7.368 -1.583 -10.694 1.00 93.62 96 TYR A CA 1
ATOM 796 C C . TYR A 1 96 ? 6.164 -0.673 -10.916 1.00 93.62 96 TYR A C 1
ATOM 798 O O . TYR A 1 96 ? 6.175 0.467 -10.454 1.00 93.62 96 TYR A O 1
ATOM 806 N N . ALA A 1 97 ? 5.125 -1.157 -11.590 1.00 93.06 97 ALA A N 1
ATOM 807 C CA . ALA A 1 97 ? 3.869 -0.428 -11.752 1.00 93.06 97 ALA A CA 1
ATOM 808 C C . ALA A 1 97 ? 2.788 -1.009 -10.840 1.00 93.06 97 ALA A C 1
ATOM 810 O O . ALA A 1 97 ? 2.649 -2.227 -10.742 1.00 93.06 97 ALA A O 1
ATOM 811 N N . CYS A 1 98 ? 2.000 -0.143 -10.210 1.00 94.69 98 CYS A N 1
ATOM 812 C CA . CYS A 1 98 ? 0.771 -0.523 -9.529 1.00 94.69 98 CYS A CA 1
ATOM 813 C C . CYS A 1 98 ? -0.419 -0.151 -10.414 1.00 94.69 98 CYS A C 1
ATOM 815 O O . CYS A 1 98 ? -0.786 1.020 -10.505 1.00 94.69 98 CYS A O 1
ATOM 817 N N . MET A 1 99 ? -1.050 -1.147 -11.036 1.00 93.69 99 MET A N 1
ATOM 818 C CA . MET A 1 99 ? -2.204 -0.943 -11.925 1.00 93.69 99 MET A CA 1
ATOM 819 C C . MET A 1 99 ? -3.469 -0.530 -11.166 1.00 93.69 99 MET A C 1
ATOM 821 O O . MET A 1 99 ? -4.417 -0.027 -11.758 1.00 93.69 99 MET A O 1
ATOM 825 N N . LEU A 1 100 ? -3.497 -0.745 -9.848 1.00 93.31 100 LEU A N 1
ATOM 826 C CA . LEU A 1 100 ? -4.591 -0.293 -8.997 1.00 93.31 100 LEU A CA 1
ATOM 827 C C . LEU A 1 100 ? -4.504 1.210 -8.720 1.00 93.31 100 LEU A C 1
ATOM 829 O O . LEU A 1 100 ? -5.513 1.905 -8.776 1.00 93.31 100 LEU A O 1
ATOM 833 N N . CYS A 1 101 ? -3.305 1.698 -8.398 1.00 87.88 101 CYS A N 1
ATOM 834 C CA . CYS A 1 101 ? -3.075 3.085 -7.994 1.00 87.88 101 CYS A CA 1
ATOM 835 C C . CYS A 1 101 ? -2.634 4.005 -9.138 1.00 87.88 101 CYS A C 1
ATOM 837 O O . CYS A 1 101 ? -2.555 5.215 -8.915 1.00 87.88 101 CYS A O 1
ATOM 839 N N . ASP A 1 102 ? -2.365 3.430 -10.311 1.00 88.12 102 ASP A N 1
ATOM 840 C CA . ASP A 1 102 ? -1.919 4.107 -11.528 1.00 88.12 102 ASP A CA 1
ATOM 841 C C . ASP A 1 102 ? -0.616 4.904 -11.338 1.00 88.12 102 ASP A C 1
ATOM 843 O O . ASP A 1 102 ? -0.504 6.099 -11.613 1.00 88.12 102 ASP A O 1
ATOM 847 N N . CYS A 1 103 ? 0.389 4.232 -10.773 1.00 85.69 103 CYS A N 1
ATOM 848 C CA . CYS A 1 103 ? 1.682 4.826 -10.440 1.00 85.69 103 CYS A CA 1
ATOM 849 C C . CYS A 1 103 ? 2.840 3.838 -10.626 1.00 85.69 103 CYS A C 1
ATOM 851 O O . CYS A 1 103 ? 2.660 2.617 -10.613 1.00 85.69 103 CYS A O 1
ATOM 853 N N . VAL A 1 104 ? 4.048 4.381 -10.806 1.00 88.50 104 VAL A N 1
ATOM 854 C CA . VAL A 1 104 ? 5.285 3.615 -11.017 1.00 88.50 104 VAL A CA 1
ATOM 855 C C . VAL A 1 104 ? 6.318 3.978 -9.966 1.00 88.50 104 VAL A C 1
ATOM 857 O O . VAL A 1 104 ? 6.508 5.147 -9.630 1.00 88.50 104 VAL A O 1
ATOM 860 N N . TYR A 1 105 ? 7.020 2.959 -9.489 1.00 88.62 105 TYR A N 1
ATOM 861 C CA . TYR A 1 105 ? 8.002 3.042 -8.424 1.00 88.62 105 TYR A CA 1
ATOM 862 C C . TYR A 1 105 ? 9.280 2.285 -8.781 1.00 88.62 105 TYR A C 1
ATOM 864 O O . TYR A 1 105 ? 9.313 1.423 -9.661 1.00 88.62 105 TYR A O 1
ATOM 872 N N . LYS A 1 106 ? 10.343 2.605 -8.044 1.00 90.06 106 LYS A N 1
ATOM 873 C CA . LYS A 1 106 ? 11.578 1.817 -7.999 1.00 90.06 106 LYS A CA 1
ATOM 874 C C . LYS A 1 106 ? 11.490 0.834 -6.834 1.00 90.06 106 LYS A C 1
ATOM 876 O O . LYS A 1 106 ? 10.631 0.979 -5.962 1.00 90.06 106 LYS A O 1
ATOM 881 N N . LEU A 1 107 ? 12.426 -0.111 -6.765 1.00 88.25 107 LEU A N 1
ATOM 882 C CA . LEU A 1 107 ? 12.502 -1.092 -5.678 1.00 88.25 107 LEU A CA 1
ATOM 883 C C . LEU A 1 107 ? 12.443 -0.460 -4.270 1.00 88.25 107 LEU A C 1
ATOM 885 O O . LEU A 1 107 ? 11.803 -1.001 -3.365 1.00 88.25 107 LEU A O 1
ATOM 889 N N . ASP A 1 108 ? 13.100 0.681 -4.065 1.00 82.94 108 ASP A N 1
ATOM 890 C CA . ASP A 1 108 ? 13.154 1.341 -2.754 1.00 82.94 108 ASP A CA 1
ATOM 891 C C . ASP A 1 108 ? 11.823 1.941 -2.318 1.00 82.94 108 ASP A C 1
ATOM 893 O O . ASP A 1 108 ? 11.589 2.090 -1.123 1.00 82.94 108 ASP A O 1
ATOM 897 N N . THR A 1 109 ? 10.936 2.256 -3.260 1.00 86.06 109 THR A N 1
ATOM 898 C CA . THR A 1 109 ? 9.683 2.962 -2.978 1.00 86.06 109 THR A CA 1
ATOM 899 C C . THR A 1 109 ? 8.444 2.088 -3.143 1.00 86.06 109 THR A C 1
ATOM 901 O O . THR A 1 109 ? 7.463 2.317 -2.435 1.00 86.06 109 THR A O 1
ATOM 904 N N . ILE A 1 110 ? 8.488 1.047 -3.982 1.00 91.31 110 ILE A N 1
ATOM 905 C CA . ILE A 1 110 ? 7.330 0.181 -4.257 1.00 91.31 110 ILE A CA 1
ATOM 906 C C . ILE A 1 110 ? 6.808 -0.524 -3.001 1.00 91.31 110 ILE A C 1
ATOM 908 O O . ILE A 1 110 ? 5.603 -0.572 -2.775 1.00 91.31 110 ILE A O 1
ATOM 912 N N . PHE A 1 111 ? 7.693 -1.019 -2.135 1.00 91.19 111 PHE A N 1
ATOM 913 C CA . PHE A 1 111 ? 7.254 -1.725 -0.933 1.00 91.19 111 PHE A CA 1
ATOM 914 C C . PHE A 1 111 ? 6.498 -0.792 0.030 1.00 91.19 111 PHE A C 1
ATOM 916 O O . PHE A 1 111 ? 5.437 -1.152 0.535 1.00 91.19 111 PHE A O 1
ATOM 923 N N . TYR A 1 112 ? 6.973 0.450 0.203 1.00 86.94 112 TYR A N 1
ATOM 924 C CA . TYR A 1 112 ? 6.274 1.468 1.002 1.00 86.94 112 TYR A CA 1
ATOM 925 C C . TYR A 1 112 ? 4.950 1.908 0.390 1.00 86.94 112 TYR A C 1
ATOM 927 O O . TYR A 1 112 ? 4.050 2.318 1.121 1.00 86.94 112 TYR A O 1
ATOM 935 N N . HIS A 1 113 ? 4.836 1.850 -0.934 1.00 90.69 113 HIS A N 1
ATOM 936 C CA . HIS A 1 113 ? 3.575 2.082 -1.613 1.00 90.69 113 HIS A CA 1
ATOM 937 C C . HIS A 1 113 ? 2.556 0.979 -1.289 1.00 90.69 113 HIS A C 1
ATOM 939 O O . HIS A 1 113 ? 1.440 1.301 -0.884 1.00 90.69 113 HIS A O 1
ATOM 945 N N . ILE A 1 114 ? 2.948 -0.298 -1.397 1.00 93.75 114 ILE A N 1
ATOM 946 C CA . ILE A 1 114 ? 2.065 -1.456 -1.155 1.00 93.75 114 ILE A CA 1
ATOM 947 C C . ILE A 1 114 ? 1.513 -1.441 0.279 1.00 93.75 114 ILE A C 1
ATOM 949 O O . ILE A 1 114 ? 0.324 -1.665 0.493 1.00 93.75 114 ILE A O 1
ATOM 953 N N . VAL A 1 115 ? 2.343 -1.113 1.274 1.00 91.25 115 VAL A N 1
ATOM 954 C CA . VAL A 1 115 ? 1.883 -0.984 2.672 1.00 91.25 115 VAL A CA 1
ATOM 955 C C . VAL A 1 115 ? 1.210 0.362 2.980 1.00 91.25 115 VAL A C 1
ATOM 957 O O . VAL A 1 115 ? 0.773 0.618 4.104 1.00 91.25 115 VAL A O 1
ATOM 960 N N . GLY A 1 116 ? 1.136 1.262 2.003 1.00 88.75 116 GLY A N 1
ATOM 961 C CA . GLY A 1 116 ? 0.578 2.596 2.168 1.00 88.75 116 GLY A CA 1
ATOM 962 C C . GLY A 1 116 ? -0.941 2.585 2.351 1.00 88.75 116 GLY A C 1
ATOM 963 O O . GLY A 1 116 ? -1.652 1.737 1.812 1.00 88.75 116 GLY A O 1
ATOM 964 N N . ILE A 1 117 ? -1.456 3.590 3.070 1.00 90.94 117 ILE A N 1
ATOM 965 C CA . ILE A 1 117 ? -2.901 3.757 3.318 1.00 90.94 117 ILE A CA 1
ATOM 966 C C . ILE A 1 117 ? -3.683 3.794 1.999 1.00 90.94 117 ILE A C 1
ATOM 968 O O . ILE A 1 117 ? -4.667 3.079 1.852 1.00 90.94 117 ILE A O 1
ATOM 972 N N . LYS A 1 118 ? -3.227 4.592 1.022 1.00 90.31 118 LYS A N 1
ATOM 973 C CA . LYS A 1 118 ? -3.923 4.778 -0.261 1.00 90.31 118 LYS A CA 1
ATOM 974 C C . LYS A 1 118 ? -4.127 3.453 -1.003 1.00 90.31 118 LYS A C 1
ATOM 976 O O . LYS A 1 118 ? -5.236 3.191 -1.456 1.00 90.31 118 LYS A O 1
ATOM 981 N N . HIS A 1 119 ? -3.082 2.627 -1.100 1.00 94.56 119 HIS A N 1
ATOM 982 C CA . HIS A 1 119 ? -3.153 1.320 -1.763 1.00 94.56 119 HIS A CA 1
ATOM 983 C C . HIS A 1 119 ? -4.130 0.391 -1.043 1.00 94.56 119 HIS A C 1
ATOM 985 O O . HIS A 1 119 ? -5.040 -0.151 -1.668 1.00 94.56 119 HIS A O 1
ATOM 991 N N . ARG A 1 120 ? -4.008 0.282 0.285 1.00 96.00 120 ARG A N 1
ATOM 992 C CA . ARG A 1 120 ? -4.877 -0.558 1.122 1.00 96.00 120 ARG A CA 1
ATOM 993 C C . ARG A 1 120 ? -6.351 -0.163 1.016 1.00 96.00 120 ARG A C 1
ATOM 995 O O . ARG A 1 120 ? -7.184 -1.022 0.743 1.00 96.00 120 ARG A O 1
ATOM 1002 N N . CYS A 1 121 ? -6.677 1.123 1.161 1.00 95.62 121 CYS A N 1
ATOM 1003 C CA . CYS A 1 121 ? -8.055 1.607 1.037 1.00 95.62 121 CYS A CA 1
ATOM 1004 C C . CYS A 1 121 ? -8.617 1.367 -0.369 1.00 95.62 121 CYS A C 1
ATOM 1006 O O . CYS A 1 121 ? -9.759 0.936 -0.519 1.00 95.62 121 CYS A O 1
ATOM 1008 N N . LEU A 1 122 ? -7.819 1.608 -1.414 1.00 95.81 122 LEU A N 1
ATOM 1009 C CA . LEU A 1 122 ? -8.263 1.405 -2.791 1.00 95.81 122 LEU A CA 1
ATOM 1010 C C . LEU A 1 122 ? -8.502 -0.078 -3.103 1.00 95.81 122 LEU A C 1
ATOM 1012 O O . LEU A 1 122 ? -9.482 -0.413 -3.764 1.00 95.81 122 LEU A O 1
ATOM 1016 N N . TYR A 1 123 ? -7.656 -0.972 -2.590 1.00 98.31 123 TYR A N 1
ATOM 1017 C CA . TYR A 1 123 ? -7.838 -2.409 -2.770 1.00 98.31 123 TYR A CA 1
ATOM 1018 C C . TYR A 1 123 ? -9.070 -2.919 -2.021 1.00 98.31 123 TYR A C 1
ATOM 1020 O O . TYR A 1 123 ? -9.883 -3.634 -2.609 1.00 98.31 123 TYR A O 1
ATOM 1028 N N . LEU A 1 124 ? -9.226 -2.544 -0.747 1.00 98.31 124 LEU A N 1
ATOM 1029 C CA . LEU A 1 124 ? -10.360 -2.967 0.077 1.00 98.31 124 LEU A CA 1
ATOM 1030 C C . LEU A 1 124 ? -11.678 -2.437 -0.487 1.00 98.31 124 LEU A C 1
ATOM 1032 O O . LEU A 1 124 ? -12.594 -3.218 -0.701 1.00 98.31 124 LEU A O 1
ATOM 1036 N N . SER A 1 125 ? -11.757 -1.151 -0.828 1.00 97.56 125 SER A N 1
ATOM 1037 C CA . SER A 1 125 ? -12.984 -0.575 -1.395 1.00 97.56 125 SER A CA 1
ATOM 1038 C C . SER A 1 125 ? -13.384 -1.191 -2.738 1.00 97.56 125 SER A C 1
ATOM 1040 O O . SER A 1 125 ? -14.575 -1.319 -3.010 1.00 97.56 125 SER A O 1
ATOM 1042 N N . LYS A 1 126 ? -12.413 -1.594 -3.570 1.00 97.44 126 LYS A N 1
ATOM 1043 C CA . LYS A 1 126 ? -12.677 -2.217 -4.873 1.00 97.44 126 LYS A CA 1
ATOM 1044 C C . LYS A 1 126 ? -13.078 -3.690 -4.763 1.00 97.44 126 LYS A C 1
ATOM 1046 O O . LYS A 1 126 ? -13.993 -4.112 -5.459 1.00 97.44 126 LYS A O 1
ATOM 1051 N N . ASN A 1 127 ? -12.362 -4.475 -3.957 1.00 97.75 127 ASN A N 1
ATOM 1052 C CA . ASN A 1 127 ? -12.477 -5.940 -3.969 1.00 97.75 127 ASN A CA 1
ATOM 1053 C C . ASN A 1 127 ? -13.239 -6.494 -2.751 1.00 97.75 127 ASN A C 1
ATOM 1055 O O . ASN A 1 127 ? -13.775 -7.593 -2.820 1.00 97.75 127 ASN A O 1
ATOM 1059 N N . PHE A 1 128 ? -13.295 -5.745 -1.646 1.00 97.31 128 PHE A N 1
ATOM 1060 C CA . PHE A 1 128 ? -13.886 -6.160 -0.368 1.00 97.31 128 PHE A CA 1
ATOM 1061 C C . PHE A 1 128 ? -14.709 -5.030 0.279 1.00 97.31 128 PHE A C 1
ATOM 1063 O O . PHE A 1 128 ? -14.445 -4.658 1.428 1.00 97.31 128 PHE A O 1
ATOM 1070 N N . PRO A 1 129 ? -15.722 -4.471 -0.416 1.00 96.31 129 PRO A N 1
ATOM 1071 C CA . PRO A 1 129 ? -16.499 -3.337 0.095 1.00 96.31 129 PRO A CA 1
ATOM 1072 C C . PRO A 1 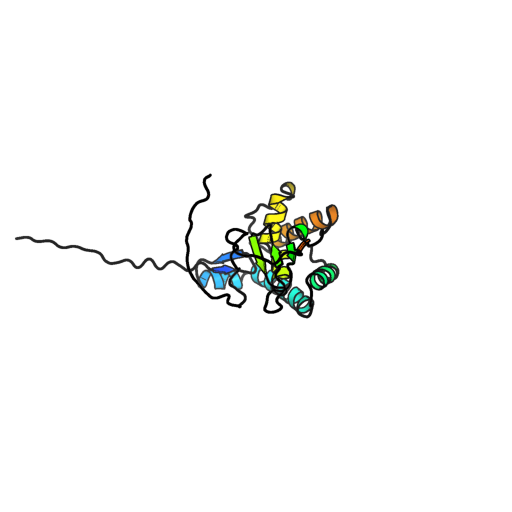129 ? -17.176 -3.624 1.448 1.00 96.31 129 PRO A C 1
ATOM 1074 O O . PRO A 1 129 ? -17.337 -2.715 2.261 1.00 96.31 129 PRO A O 1
ATOM 1077 N N . ALA A 1 130 ? -17.485 -4.894 1.739 1.00 96.00 130 ALA A N 1
ATOM 1078 C CA . ALA A 1 130 ? -18.048 -5.342 3.016 1.00 96.00 130 ALA A CA 1
ATOM 1079 C C . ALA A 1 130 ? -17.150 -5.063 4.240 1.00 96.00 130 ALA A C 1
ATOM 1081 O O . ALA A 1 130 ? -17.649 -5.011 5.359 1.00 96.00 130 ALA A O 1
ATOM 1082 N N . MET A 1 131 ? -15.844 -4.826 4.052 1.00 96.38 131 MET A N 1
ATOM 1083 C CA . MET A 1 131 ? -14.932 -4.454 5.146 1.00 96.38 131 MET A CA 1
ATOM 1084 C C . MET A 1 131 ? -15.186 -3.039 5.692 1.00 96.38 131 MET A C 1
ATOM 1086 O O . MET A 1 131 ? -14.592 -2.650 6.699 1.00 96.38 131 MET A O 1
ATOM 1090 N N . GLY A 1 132 ? -16.032 -2.237 5.033 1.00 94.75 132 GLY A N 1
ATOM 1091 C CA . GLY A 1 132 ? -16.378 -0.888 5.490 1.00 94.75 132 GLY A CA 1
ATOM 1092 C C . GLY A 1 132 ? -15.210 0.103 5.437 1.00 94.75 132 GLY A C 1
ATOM 1093 O O . GLY A 1 132 ? -15.203 1.086 6.181 1.00 94.75 132 GLY A O 1
ATOM 1094 N N . ILE A 1 133 ? -14.212 -0.169 4.588 1.00 96.31 133 ILE A N 1
ATOM 1095 C CA . ILE A 1 133 ? -13.112 0.742 4.259 1.00 96.31 133 ILE A CA 1
ATOM 1096 C C . ILE A 1 133 ? -13.362 1.285 2.855 1.00 96.31 133 ILE A C 1
ATOM 1098 O O . ILE A 1 133 ? -13.197 0.578 1.860 1.00 96.31 133 ILE A O 1
ATOM 1102 N N . ASP A 1 134 ? -13.773 2.546 2.776 1.00 93.25 134 ASP A N 1
ATOM 1103 C CA . ASP A 1 134 ? -14.037 3.215 1.511 1.00 93.25 134 ASP A CA 1
ATOM 1104 C C . ASP A 1 134 ? -12.750 3.752 0.854 1.00 93.25 134 ASP A C 1
ATOM 1106 O O . ASP A 1 134 ? -11.690 3.871 1.474 1.00 93.25 134 ASP A O 1
ATOM 1110 N N . ARG A 1 135 ? -12.835 4.110 -0.432 1.00 89.19 135 ARG A N 1
ATOM 1111 C CA . ARG A 1 135 ? -11.691 4.633 -1.200 1.00 89.19 135 ARG A CA 1
ATOM 1112 C C . ARG A 1 135 ? -11.101 5.913 -0.596 1.00 89.19 135 ARG A C 1
ATOM 1114 O O . ARG A 1 135 ? -9.901 6.152 -0.730 1.00 89.19 135 ARG A O 1
ATOM 1121 N N . ASN A 1 136 ? -11.936 6.737 0.028 1.00 85.12 136 ASN A N 1
ATOM 1122 C CA . ASN A 1 136 ? -11.580 8.009 0.647 1.00 85.12 136 ASN A CA 1
ATOM 1123 C C . ASN A 1 136 ? -11.434 7.889 2.174 1.00 85.12 136 ASN A C 1
ATOM 1125 O O . ASN A 1 136 ? -11.392 8.921 2.851 1.00 85.12 136 ASN A O 1
ATOM 1129 N N . PHE A 1 137 ? -11.334 6.663 2.707 1.00 88.75 137 PHE A N 1
ATOM 1130 C CA . PHE A 1 137 ? -11.195 6.407 4.133 1.00 88.75 137 PHE A CA 1
ATOM 1131 C C . PHE A 1 137 ? -10.008 7.192 4.691 1.00 88.75 137 PHE A C 1
ATOM 1133 O O . PHE A 1 137 ? -8.866 7.051 4.238 1.00 88.75 137 PHE A O 1
ATOM 1140 N N . ARG A 1 138 ? -10.287 8.050 5.676 1.00 85.19 138 ARG A N 1
ATOM 1141 C CA . ARG A 1 138 ? -9.284 8.919 6.293 1.00 85.19 138 ARG A CA 1
ATOM 1142 C C . ARG A 1 138 ? -8.806 8.323 7.598 1.00 85.19 138 ARG A C 1
ATOM 1144 O O . ARG A 1 138 ? -9.585 8.145 8.529 1.00 85.19 138 ARG A O 1
ATOM 1151 N N . VAL A 1 139 ? -7.503 8.111 7.685 1.00 87.00 139 VAL A N 1
ATOM 1152 C CA . VAL A 1 139 ? -6.845 7.716 8.924 1.00 87.00 139 VAL A CA 1
ATOM 1153 C C . VAL A 1 139 ? -6.477 8.987 9.681 1.00 87.00 139 VAL A C 1
ATOM 1155 O O . VAL A 1 139 ? -5.508 9.655 9.326 1.00 87.00 139 VAL A O 1
ATOM 1158 N N . LYS A 1 140 ? -7.246 9.337 10.717 1.00 84.31 140 LYS A N 1
ATOM 1159 C CA . LYS A 1 140 ? -6.993 10.532 11.546 1.00 84.31 140 LYS A CA 1
ATOM 1160 C C . LYS A 1 140 ? -6.383 10.174 12.894 1.00 84.31 140 LYS A C 1
ATOM 1162 O O . LYS A 1 140 ? -5.616 10.953 13.462 1.00 84.31 140 LYS A O 1
ATOM 1167 N N . THR A 1 141 ? -6.690 8.981 13.388 1.00 87.81 141 THR A N 1
ATOM 1168 C CA . THR A 1 141 ? -6.269 8.474 14.692 1.00 87.81 141 THR A CA 1
ATOM 1169 C C . THR A 1 141 ? -5.533 7.135 14.567 1.00 87.81 141 THR A C 1
ATOM 1171 O O . THR A 1 141 ? -5.688 6.425 13.570 1.00 87.81 141 THR A O 1
ATOM 1174 N N . PRO A 1 142 ? -4.746 6.734 15.585 1.00 88.19 142 PRO A N 1
ATOM 1175 C CA . PRO A 1 142 ? -4.182 5.384 15.644 1.00 88.19 142 PRO A CA 1
ATOM 1176 C C . PRO A 1 142 ? -5.246 4.274 15.610 1.00 88.19 142 PRO A C 1
ATOM 1178 O O . PRO A 1 142 ? -4.981 3.198 15.080 1.00 88.19 142 PRO A O 1
ATOM 1181 N N . SER A 1 143 ? -6.451 4.540 16.130 1.00 91.12 143 SER A N 1
ATOM 1182 C CA . SER A 1 143 ? -7.576 3.598 16.078 1.00 91.12 143 SER A CA 1
ATOM 1183 C C . SER A 1 143 ? -8.055 3.376 14.641 1.00 91.12 143 SER A C 1
ATOM 1185 O O . SER A 1 143 ? -8.198 2.232 14.218 1.00 91.12 143 SER A O 1
ATOM 1187 N N . ASP A 1 144 ? -8.185 4.446 13.846 1.00 92.00 144 ASP A N 1
ATOM 1188 C CA . ASP A 1 144 ? -8.535 4.340 12.419 1.00 92.00 144 ASP A CA 1
ATOM 1189 C C . ASP A 1 144 ? -7.494 3.519 11.653 1.00 92.00 144 ASP A C 1
ATOM 1191 O O . ASP A 1 144 ? -7.833 2.700 10.798 1.00 92.00 144 ASP A O 1
ATOM 1195 N N . PHE A 1 145 ? -6.213 3.710 11.984 1.00 90.69 145 PHE A N 1
ATOM 1196 C CA . PHE A 1 145 ? -5.131 2.950 11.368 1.00 90.69 145 PHE A CA 1
ATOM 1197 C C . PHE A 1 145 ? -5.207 1.468 11.743 1.00 90.69 145 PHE A C 1
ATOM 1199 O O . PHE A 1 145 ? -5.046 0.608 10.881 1.00 90.69 145 PHE A O 1
ATOM 1206 N N . ARG A 1 146 ? -5.513 1.156 13.007 1.00 92.31 146 ARG A N 1
ATOM 1207 C CA . ARG A 1 146 ? -5.718 -0.225 13.461 1.00 92.31 146 ARG A CA 1
ATOM 1208 C C . ARG A 1 146 ? -6.944 -0.861 12.807 1.00 92.31 146 ARG A C 1
ATOM 1210 O O . ARG A 1 146 ? -6.864 -2.012 12.401 1.00 92.31 146 ARG A O 1
ATOM 1217 N N . LYS A 1 147 ? -8.038 -0.114 12.629 1.00 95.50 147 LYS A N 1
ATOM 1218 C CA . LYS A 1 147 ? -9.221 -0.570 11.880 1.00 95.50 147 LYS A CA 1
ATOM 1219 C C . LYS A 1 147 ? -8.855 -0.945 10.442 1.00 95.50 147 LYS A C 1
ATOM 1221 O O . LYS A 1 147 ? -9.246 -2.013 9.980 1.00 95.50 147 LYS A O 1
ATOM 1226 N N . LEU A 1 148 ? -8.074 -0.100 9.763 1.00 95.50 148 LEU A N 1
ATOM 1227 C CA . LEU A 1 148 ? -7.563 -0.398 8.425 1.00 95.50 148 LEU A CA 1
ATOM 1228 C C . LEU A 1 148 ? -6.708 -1.672 8.428 1.00 95.50 148 LEU A C 1
ATOM 1230 O O . LEU A 1 148 ? -6.964 -2.562 7.625 1.00 95.50 148 LEU A O 1
ATOM 1234 N N . LEU A 1 149 ? -5.731 -1.786 9.333 1.00 94.75 149 LEU A N 1
ATOM 1235 C CA . LEU A 1 149 ? -4.864 -2.968 9.409 1.00 94.75 149 LEU A CA 1
ATOM 1236 C C . LEU A 1 149 ? -5.640 -4.258 9.697 1.00 94.75 149 LEU A C 1
ATOM 1238 O O . LEU A 1 149 ? -5.375 -5.259 9.042 1.00 94.75 149 LEU A O 1
ATOM 1242 N N . ASN A 1 150 ? -6.629 -4.227 10.593 1.00 96.94 150 ASN A N 1
ATOM 1243 C CA . ASN A 1 150 ? -7.470 -5.390 10.879 1.00 96.94 150 ASN A CA 1
ATOM 1244 C C . ASN A 1 150 ? -8.221 -5.863 9.622 1.00 96.94 150 ASN A C 1
ATOM 1246 O O . ASN A 1 150 ? -8.286 -7.060 9.359 1.00 96.94 150 ASN A O 1
ATOM 1250 N N . ALA A 1 151 ? -8.759 -4.939 8.818 1.00 98.00 151 ALA A N 1
ATOM 1251 C CA . ALA A 1 151 ? -9.419 -5.289 7.559 1.00 98.00 151 ALA A CA 1
ATOM 1252 C C . ALA A 1 151 ? -8.441 -5.916 6.549 1.00 98.00 151 ALA A C 1
ATOM 1254 O O . ALA A 1 151 ? -8.771 -6.912 5.906 1.00 98.00 151 ALA A O 1
ATOM 1255 N N . VAL A 1 152 ? -7.225 -5.366 6.433 1.00 97.62 152 VAL A N 1
ATOM 1256 C CA . VAL A 1 152 ? -6.155 -5.927 5.587 1.00 97.62 152 VAL A CA 1
ATOM 1257 C C . VAL A 1 152 ? -5.798 -7.344 6.051 1.00 97.62 152 VAL A C 1
ATOM 1259 O O . VAL A 1 152 ? -5.712 -8.244 5.223 1.00 97.62 152 VAL A O 1
ATOM 1262 N N . GLU A 1 153 ? -5.640 -7.555 7.358 1.00 97.31 153 GLU A N 1
ATOM 1263 C CA . GLU A 1 153 ? -5.278 -8.848 7.947 1.00 97.31 153 GLU A CA 1
ATOM 1264 C C . GLU A 1 153 ? -6.361 -9.914 7.729 1.00 97.31 153 GLU A C 1
ATOM 1266 O O . GLU A 1 153 ? -6.045 -11.041 7.352 1.00 97.31 153 GLU A O 1
ATOM 1271 N N . ILE A 1 154 ? -7.641 -9.567 7.911 1.00 97.81 154 ILE A N 1
ATOM 1272 C CA . ILE A 1 154 ? -8.764 -10.478 7.635 1.00 97.81 154 ILE A CA 1
ATOM 1273 C C . ILE A 1 154 ? -8.751 -10.909 6.166 1.00 97.81 154 ILE A C 1
ATOM 1275 O O . ILE A 1 154 ? -8.904 -12.095 5.862 1.00 97.81 154 ILE A O 1
ATOM 1279 N N . VAL A 1 155 ? -8.553 -9.959 5.249 1.00 98.19 155 VAL A N 1
ATOM 1280 C CA . VAL A 1 155 ? -8.516 -10.240 3.809 1.00 98.19 155 VAL A CA 1
ATOM 1281 C C . VAL A 1 155 ? -7.307 -11.094 3.438 1.00 98.19 155 VAL A C 1
ATOM 1283 O O . VAL A 1 155 ? -7.467 -12.071 2.711 1.00 98.19 155 VAL A O 1
ATOM 1286 N N . GLU A 1 156 ? -6.121 -10.786 3.959 1.00 97.31 156 GLU A N 1
ATOM 1287 C CA . GLU A 1 156 ? -4.927 -11.599 3.723 1.00 97.31 156 GLU A CA 1
ATOM 1288 C C . GLU A 1 156 ? -5.105 -13.029 4.237 1.00 97.31 156 GLU A C 1
ATOM 1290 O O . GLU A 1 156 ? -4.799 -13.974 3.517 1.00 97.31 156 GLU A O 1
ATOM 1295 N N . LYS A 1 157 ? -5.633 -13.212 5.452 1.00 96.62 157 LYS A N 1
ATOM 1296 C CA . LYS A 1 157 ? -5.847 -14.550 6.025 1.00 96.62 157 LYS A CA 1
ATOM 1297 C C . LYS A 1 157 ? -6.844 -15.382 5.223 1.00 96.62 157 LYS A C 1
ATOM 1299 O O . LYS A 1 157 ? -6.688 -16.593 5.134 1.00 96.62 157 LYS A O 1
ATOM 1304 N N . SER A 1 158 ? -7.861 -14.743 4.649 1.00 97.19 158 SER A N 1
ATOM 1305 C CA . SER A 1 158 ? -8.923 -15.433 3.906 1.00 97.19 158 SER A CA 1
ATOM 1306 C C . SER A 1 158 ? -8.607 -15.651 2.422 1.00 97.19 158 SER A C 1
ATOM 1308 O O . SER A 1 158 ? -9.050 -16.645 1.859 1.00 97.19 158 SER A O 1
ATOM 1310 N N . HIS A 1 159 ? -7.845 -14.759 1.782 1.00 96.44 159 HIS A N 1
ATOM 1311 C CA . HIS A 1 159 ? -7.607 -14.781 0.327 1.00 96.44 159 HIS A CA 1
ATOM 1312 C C . HIS A 1 159 ? -6.125 -14.900 -0.055 1.00 96.44 159 HIS A C 1
ATOM 1314 O O . HIS A 1 159 ? -5.789 -14.974 -1.241 1.00 96.44 159 HIS A O 1
ATOM 1320 N N . GLY A 1 160 ? -5.233 -14.902 0.934 1.00 95.81 160 GLY A N 1
ATOM 1321 C CA . GLY A 1 160 ? -3.791 -14.844 0.746 1.00 95.81 160 GLY A CA 1
ATOM 1322 C C . GLY A 1 160 ? -3.297 -13.481 0.250 1.00 95.81 160 GLY A C 1
ATOM 1323 O O . GLY A 1 160 ? -4.057 -12.580 -0.109 1.00 95.81 160 GLY A O 1
ATOM 1324 N N . ARG A 1 161 ? -1.968 -13.353 0.177 1.00 94.81 161 ARG A N 1
ATOM 1325 C CA . ARG A 1 161 ? -1.280 -12.150 -0.331 1.00 94.81 161 ARG A CA 1
ATOM 1326 C C . ARG A 1 161 ? -1.348 -12.006 -1.853 1.00 94.81 161 ARG A C 1
ATOM 1328 O O . ARG A 1 161 ? -1.111 -10.917 -2.374 1.00 94.81 161 ARG A O 1
ATOM 1335 N N . LYS A 1 162 ? -1.657 -13.106 -2.555 1.00 95.88 162 LYS A N 1
ATOM 1336 C CA . LYS A 1 162 ? -1.471 -13.284 -4.006 1.00 95.88 162 LYS A CA 1
ATOM 1337 C C . LYS A 1 162 ? -0.002 -13.045 -4.406 1.00 95.88 162 LYS A C 1
ATOM 1339 O O . LYS A 1 162 ? 0.882 -13.062 -3.552 1.00 95.88 162 LYS A O 1
ATOM 1344 N N . LYS A 1 163 ? 0.294 -12.933 -5.703 1.00 95.38 163 LYS A N 1
ATOM 1345 C CA . LYS A 1 163 ? 1.662 -12.790 -6.233 1.00 95.38 163 LYS A CA 1
ATOM 1346 C C . LYS A 1 163 ? 1.762 -11.572 -7.142 1.00 95.38 163 LYS A C 1
ATOM 1348 O O . LYS A 1 163 ? 0.765 -11.179 -7.741 1.00 95.38 163 LYS A O 1
ATOM 1353 N N . ILE A 1 164 ? 2.964 -11.007 -7.246 1.00 96.44 164 ILE A N 1
ATOM 1354 C CA . ILE A 1 164 ? 3.264 -9.976 -8.243 1.00 96.44 164 ILE A CA 1
ATOM 1355 C C . ILE A 1 164 ? 3.295 -10.582 -9.650 1.00 96.44 164 ILE A C 1
ATOM 1357 O O . ILE A 1 164 ? 3.551 -11.774 -9.820 1.00 96.44 164 ILE A O 1
ATOM 1361 N N . ASN A 1 165 ? 3.077 -9.746 -10.659 1.00 95.88 165 ASN A N 1
ATOM 1362 C CA . ASN A 1 165 ? 3.213 -10.122 -12.061 1.00 95.88 165 ASN A CA 1
ATOM 1363 C C . ASN A 1 165 ? 4.596 -9.724 -12.575 1.00 95.88 165 ASN A C 1
ATOM 1365 O O . ASN A 1 165 ? 5.092 -8.642 -12.256 1.00 95.88 165 ASN A O 1
ATOM 1369 N N . VAL A 1 166 ? 5.184 -10.559 -13.427 1.00 94.69 166 VAL A N 1
ATOM 1370 C CA . VAL A 1 166 ? 6.429 -10.249 -14.138 1.00 94.69 166 VAL A CA 1
ATOM 1371 C C . VAL A 1 166 ? 6.101 -10.073 -15.614 1.00 94.69 166 VAL A C 1
ATOM 1373 O O . VAL A 1 166 ? 5.560 -10.972 -16.253 1.00 94.69 166 VAL A O 1
ATOM 1376 N N . SER A 1 167 ? 6.391 -8.892 -16.149 1.00 88.94 167 SER A N 1
ATOM 1377 C CA . SER A 1 167 ? 6.198 -8.568 -17.559 1.00 88.94 167 SER A CA 1
ATOM 1378 C C . SER A 1 167 ? 7.479 -8.830 -18.343 1.00 88.94 167 SER A C 1
ATOM 1380 O O . SER A 1 167 ? 8.546 -8.349 -17.969 1.00 88.94 167 SER A O 1
ATOM 1382 N N . ASN A 1 168 ? 7.359 -9.508 -19.487 1.00 85.38 168 ASN A N 1
ATOM 1383 C CA . ASN A 1 168 ? 8.447 -9.634 -20.465 1.00 85.38 168 ASN A CA 1
ATOM 1384 C C . ASN A 1 168 ? 8.527 -8.425 -21.414 1.00 85.38 168 ASN A C 1
ATOM 1386 O O . ASN A 1 168 ? 9.478 -8.285 -22.178 1.00 85.38 168 ASN A O 1
ATOM 1390 N N . SER A 1 169 ? 7.522 -7.544 -21.386 1.00 82.06 169 SER A N 1
ATOM 1391 C CA . SER A 1 169 ? 7.487 -6.333 -22.207 1.00 82.06 169 SER A CA 1
ATOM 1392 C C . SER A 1 169 ? 8.194 -5.183 -21.506 1.00 82.06 169 SER A C 1
ATOM 1394 O O . SER A 1 169 ? 8.068 -5.026 -20.294 1.00 82.06 169 SER A O 1
ATOM 1396 N N . PHE A 1 170 ? 8.871 -4.319 -22.262 1.00 74.06 170 PHE A N 1
ATOM 1397 C CA . PHE A 1 170 ? 9.429 -3.084 -21.714 1.00 74.06 170 PHE A CA 1
ATOM 1398 C C . PHE A 1 170 ? 8.326 -2.113 -21.291 1.00 74.06 170 PHE A C 1
ATOM 1400 O O . PHE A 1 170 ? 7.320 -1.942 -21.984 1.00 74.06 170 PHE A O 1
ATOM 1407 N N . PHE A 1 171 ? 8.540 -1.431 -20.167 1.00 70.88 171 PHE A N 1
ATOM 1408 C CA . PHE A 1 171 ? 7.613 -0.412 -19.696 1.00 70.88 171 PHE A CA 1
ATOM 1409 C C . PHE A 1 171 ? 7.602 0.789 -20.654 1.00 70.88 171 PHE A C 1
ATOM 1411 O O . PHE A 1 171 ? 8.611 1.479 -20.811 1.00 70.88 171 PHE A O 1
ATOM 1418 N N . ASN A 1 172 ? 6.460 1.058 -21.294 1.00 65.12 172 ASN A N 1
ATOM 1419 C CA . ASN A 1 172 ? 6.308 2.182 -22.215 1.00 65.12 172 ASN A CA 1
ATOM 1420 C C . ASN A 1 172 ? 5.317 3.209 -21.654 1.00 65.12 172 ASN A C 1
ATOM 1422 O O . ASN A 1 172 ? 4.103 3.074 -21.807 1.00 65.12 172 ASN A O 1
ATOM 1426 N N . ALA A 1 173 ? 5.850 4.264 -21.032 1.00 57.22 173 ALA A N 1
ATOM 1427 C CA . ALA A 1 173 ? 5.064 5.308 -20.369 1.00 57.22 173 ALA A CA 1
ATOM 1428 C C . ALA A 1 173 ? 4.037 6.001 -21.291 1.00 57.22 173 ALA A C 1
ATOM 1430 O O . ALA A 1 173 ? 3.048 6.539 -20.803 1.00 57.22 173 ALA A O 1
ATOM 1431 N N . LYS A 1 174 ? 4.242 5.976 -22.620 1.00 50.03 174 LYS A N 1
ATOM 1432 C CA . LYS A 1 174 ? 3.326 6.587 -23.599 1.00 50.03 174 LYS A CA 1
ATOM 1433 C C . LYS A 1 174 ? 2.072 5.753 -23.889 1.00 50.03 174 LYS A C 1
ATOM 1435 O O . LYS A 1 174 ? 1.049 6.340 -24.216 1.00 50.03 174 LYS A O 1
ATOM 1440 N N . LYS A 1 175 ? 2.134 4.417 -23.794 1.00 47.00 175 LYS A N 1
ATOM 1441 C CA . LYS A 1 175 ? 0.984 3.537 -24.100 1.00 47.00 175 LYS A CA 1
ATOM 1442 C C . LYS A 1 175 ? -0.019 3.442 -22.948 1.00 47.00 175 LYS A C 1
ATOM 1444 O O . LYS A 1 175 ? -1.194 3.221 -23.197 1.00 47.00 175 LYS A O 1
ATOM 1449 N N . ASN A 1 176 ? 0.425 3.675 -21.715 1.00 48.44 176 ASN A N 1
ATOM 1450 C CA . ASN A 1 176 ? -0.398 3.508 -20.516 1.00 48.44 176 ASN A CA 1
ATOM 1451 C C . ASN A 1 176 ? -0.955 4.841 -19.983 1.00 48.44 176 ASN A C 1
ATOM 1453 O O . ASN A 1 176 ? -1.014 5.034 -18.779 1.00 48.44 176 ASN A O 1
ATOM 1457 N N . GLY A 1 177 ? -1.306 5.775 -20.879 1.00 40.00 177 GLY A N 1
ATOM 1458 C CA . GLY A 1 177 ? -2.196 6.907 -20.586 1.00 40.00 177 GLY A CA 1
ATOM 1459 C C . GLY A 1 177 ? -1.954 7.674 -19.278 1.00 40.00 177 GLY A C 1
ATOM 1460 O O . GLY A 1 177 ? -2.835 7.710 -18.435 1.00 40.00 177 GLY A O 1
ATOM 1461 N N . GLY A 1 178 ? -0.813 8.359 -19.132 1.00 43.66 178 GLY A N 1
ATOM 1462 C CA . GLY A 1 178 ? -0.693 9.442 -18.141 1.00 43.66 178 GLY A CA 1
ATOM 1463 C C . GLY A 1 178 ? -0.275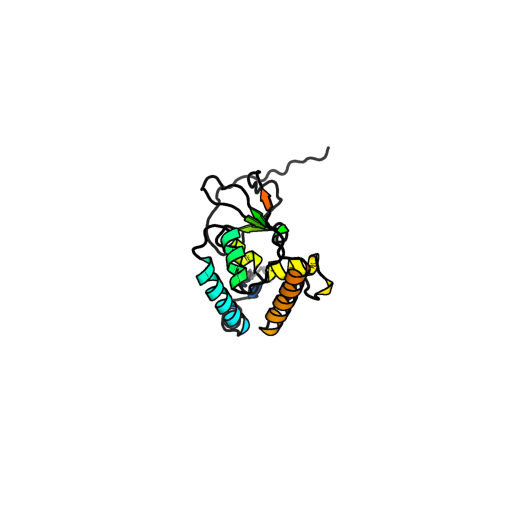 9.050 -16.720 1.00 43.66 178 GLY A C 1
ATOM 1464 O O . GLY A 1 178 ? -0.631 9.750 -15.777 1.00 43.66 178 GLY A O 1
ATOM 1465 N N . ILE A 1 179 ? 0.534 8.003 -16.555 1.00 46.69 179 ILE A N 1
ATOM 1466 C CA . ILE A 1 179 ? 1.092 7.625 -15.249 1.00 46.69 179 ILE A CA 1
ATOM 1467 C C . ILE A 1 179 ? 1.943 8.770 -14.667 1.00 46.69 179 ILE A C 1
ATOM 1469 O O . ILE A 1 179 ? 3.000 9.123 -15.202 1.00 46.69 179 ILE A O 1
ATOM 1473 N N . THR A 1 180 ? 1.500 9.340 -13.545 1.00 42.91 180 THR A N 1
ATOM 1474 C CA . THR A 1 180 ? 2.225 10.391 -12.816 1.00 42.91 180 THR A CA 1
ATOM 1475 C C . THR A 1 180 ? 3.160 9.800 -11.759 1.00 42.91 180 THR A C 1
ATOM 1477 O O . THR A 1 180 ? 2.798 8.874 -11.036 1.00 42.91 180 THR A O 1
ATOM 1480 N N . TYR A 1 181 ? 4.364 10.359 -11.644 1.00 36.56 181 TYR A N 1
ATOM 1481 C CA . TYR A 1 181 ? 5.351 10.012 -10.618 1.00 36.56 181 TYR A CA 1
ATOM 1482 C C . TYR A 1 181 ? 4.985 10.674 -9.273 1.00 36.56 181 TYR A C 1
ATOM 1484 O O . TYR A 1 181 ? 4.755 11.885 -9.243 1.00 36.56 181 TYR A O 1
ATOM 1492 N N . ASP A 1 182 ? 4.983 9.928 -8.159 1.00 39.72 182 ASP A N 1
ATOM 1493 C CA . ASP A 1 182 ? 4.938 10.523 -6.811 1.00 39.72 182 ASP A CA 1
ATOM 1494 C C . ASP A 1 182 ? 6.284 11.224 -6.547 1.00 39.72 182 ASP A C 1
ATOM 1496 O O . ASP A 1 182 ? 7.323 10.601 -6.328 1.00 39.72 182 ASP A O 1
ATOM 1500 N N . SER A 1 183 ? 6.274 12.552 -6.617 1.00 37.34 183 SER A N 1
ATOM 1501 C CA . SER A 1 183 ? 7.436 13.446 -6.723 1.00 37.34 183 SER A CA 1
ATOM 1502 C C . SER A 1 183 ? 8.320 13.586 -5.472 1.00 37.34 183 SER A C 1
ATOM 1504 O O . SER A 1 183 ? 9.174 14.469 -5.428 1.00 37.34 183 SER A O 1
ATOM 1506 N N . GLU A 1 184 ? 8.204 12.708 -4.473 1.00 39.78 184 GLU A N 1
ATOM 1507 C CA . GLU A 1 184 ? 8.916 12.853 -3.190 1.00 39.78 184 GLU A CA 1
ATOM 1508 C C . GLU A 1 184 ? 10.153 11.950 -3.009 1.00 39.78 184 GLU A C 1
ATOM 1510 O O . GLU A 1 184 ? 10.693 11.838 -1.909 1.00 39.78 184 GLU A O 1
ATOM 1515 N N . SER A 1 185 ? 10.681 11.318 -4.061 1.00 35.84 185 SER A N 1
ATOM 1516 C CA . SER A 1 185 ? 11.974 10.607 -3.992 1.00 35.84 185 SER A CA 1
ATOM 1517 C C . SER A 1 185 ? 12.700 10.657 -5.339 1.00 35.84 185 SER A C 1
ATOM 1519 O O . SER A 1 185 ? 12.234 10.099 -6.331 1.00 35.84 185 SER A O 1
ATOM 1521 N N . GLY A 1 186 ? 13.818 11.385 -5.375 1.00 32.59 186 GLY A N 1
ATOM 1522 C CA . GLY A 1 186 ? 14.428 11.966 -6.572 1.00 32.59 186 GLY A CA 1
ATOM 1523 C C . GLY A 1 186 ? 14.814 11.025 -7.724 1.00 32.59 186 GLY A C 1
ATOM 1524 O O . GLY A 1 186 ? 15.142 9.847 -7.559 1.00 32.59 186 GLY A O 1
ATOM 1525 N N . GLY A 1 187 ? 14.819 11.618 -8.922 1.00 30.19 187 GLY A N 1
ATOM 1526 C CA . GLY A 1 187 ? 15.419 11.074 -10.138 1.00 30.19 187 GLY A CA 1
ATOM 1527 C C . GLY A 1 187 ? 14.692 11.532 -11.401 1.00 30.19 187 GLY A C 1
ATOM 1528 O O . GLY A 1 187 ? 13.627 11.024 -11.721 1.00 30.19 187 GLY A O 1
ATOM 1529 N N . GLU A 1 188 ? 15.282 12.484 -12.114 1.00 29.19 188 GLU A N 1
ATOM 1530 C CA . GLU A 1 188 ? 14.754 13.125 -13.320 1.00 29.19 188 GLU A CA 1
ATOM 1531 C C . GLU A 1 188 ? 14.721 12.198 -14.559 1.00 29.19 188 GLU A C 1
ATOM 1533 O O . GLU A 1 188 ? 15.685 11.478 -14.852 1.00 29.19 188 GLU A O 1
ATOM 1538 N N . TRP A 1 189 ? 13.636 12.287 -15.340 1.00 39.06 189 TRP A N 1
ATOM 1539 C CA . TRP A 1 189 ? 13.575 11.854 -16.743 1.00 39.06 189 TRP A CA 1
ATOM 1540 C C . TRP A 1 189 ? 13.242 13.077 -17.618 1.00 39.06 189 TRP A C 1
ATOM 1542 O O . TRP A 1 189 ? 12.083 13.412 -17.842 1.00 39.06 189 TRP A O 1
ATOM 1552 N N . ARG A 1 190 ? 14.274 13.792 -18.084 1.00 29.47 190 ARG A N 1
ATOM 1553 C CA . ARG A 1 190 ? 14.182 14.742 -19.212 1.00 29.47 190 ARG A CA 1
ATOM 1554 C C . ARG A 1 190 ? 14.595 13.999 -20.494 1.00 29.47 190 ARG A C 1
ATOM 1556 O O . ARG A 1 190 ? 15.482 13.156 -20.442 1.00 29.47 190 ARG A O 1
ATOM 1563 N N . ARG A 1 191 ? 14.024 14.267 -21.675 1.00 28.69 191 ARG A N 1
ATOM 1564 C CA . ARG A 1 191 ? 13.698 15.585 -22.250 1.00 28.69 191 ARG A CA 1
ATOM 1565 C C . ARG A 1 191 ? 12.393 15.608 -23.065 1.00 28.69 191 ARG A C 1
ATOM 1567 O O . ARG A 1 191 ? 12.073 14.669 -23.783 1.00 28.69 191 ARG A O 1
ATOM 1574 N N . ASN A 1 192 ? 11.727 16.763 -22.979 1.00 31.66 192 ASN A N 1
ATOM 1575 C CA . ASN A 1 192 ? 10.691 17.300 -23.871 1.00 31.66 192 ASN A CA 1
ATOM 1576 C C . ASN A 1 192 ? 10.950 17.028 -25.369 1.00 31.66 192 ASN A C 1
ATOM 1578 O O . ASN A 1 192 ? 12.069 17.250 -25.824 1.00 31.66 192 ASN A O 1
ATOM 1582 N N . ARG A 1 193 ? 9.905 16.773 -26.169 1.00 28.72 193 ARG A N 1
ATOM 1583 C CA . ARG A 1 193 ? 9.091 17.794 -26.875 1.00 28.72 193 ARG A CA 1
ATOM 1584 C C . ARG A 1 193 ? 7.956 17.144 -27.681 1.00 28.72 193 ARG A C 1
ATOM 1586 O O . ARG A 1 193 ? 8.085 16.032 -28.171 1.00 28.72 193 ARG A O 1
ATOM 1593 N N . GLN A 1 194 ? 6.901 17.949 -27.811 1.00 28.08 194 GLN A N 1
ATOM 1594 C CA . GLN A 1 194 ? 5.772 17.909 -28.742 1.00 28.08 194 GLN A CA 1
ATOM 1595 C C . GLN A 1 194 ? 4.661 16.873 -28.543 1.00 28.08 194 GLN A C 1
ATOM 1597 O O . GLN A 1 194 ? 4.690 15.735 -28.995 1.00 28.08 194 GLN A O 1
ATOM 1602 N N . ILE A 1 195 ? 3.606 17.410 -27.928 1.00 35.47 195 ILE A N 1
ATOM 1603 C CA . ILE A 1 195 ? 2.213 17.252 -28.335 1.00 35.47 195 ILE A CA 1
ATOM 1604 C C . ILE A 1 195 ? 2.111 17.298 -29.870 1.00 35.47 195 ILE A C 1
ATOM 1606 O O . ILE A 1 195 ? 2.457 18.308 -30.478 1.00 35.47 195 ILE A O 1
ATOM 1610 N N . THR A 1 196 ? 1.581 16.235 -30.464 1.00 26.30 196 THR A N 1
ATOM 1611 C CA . THR A 1 196 ? 0.606 16.307 -31.561 1.00 26.30 196 THR A CA 1
ATOM 1612 C C . THR A 1 196 ? -0.403 15.194 -31.308 1.00 26.30 196 THR A C 1
ATOM 1614 O O . THR A 1 196 ? -0.070 14.012 -31.328 1.00 26.30 196 THR A O 1
ATOM 1617 N N . VAL A 1 197 ? -1.632 15.584 -30.977 1.00 32.88 197 VAL A N 1
ATOM 1618 C CA . VAL A 1 197 ? -2.787 14.697 -31.081 1.00 32.88 197 VAL A CA 1
ATOM 1619 C C . VAL A 1 197 ? -3.289 14.879 -32.502 1.00 32.88 197 VAL A C 1
ATOM 1621 O O . VAL A 1 197 ? -3.923 15.886 -32.805 1.00 32.88 197 VAL A O 1
ATOM 1624 N N . SER A 1 198 ? -2.985 13.918 -33.362 1.00 28.92 198 SER A N 1
ATOM 1625 C CA . SER A 1 198 ? -3.703 13.738 -34.617 1.00 28.92 198 SER A CA 1
ATOM 1626 C C . SER A 1 198 ? -4.312 12.344 -34.605 1.00 28.92 198 SER A C 1
ATOM 1628 O O . SER A 1 198 ? -3.610 11.351 -34.742 1.00 28.92 198 SER A O 1
ATOM 1630 N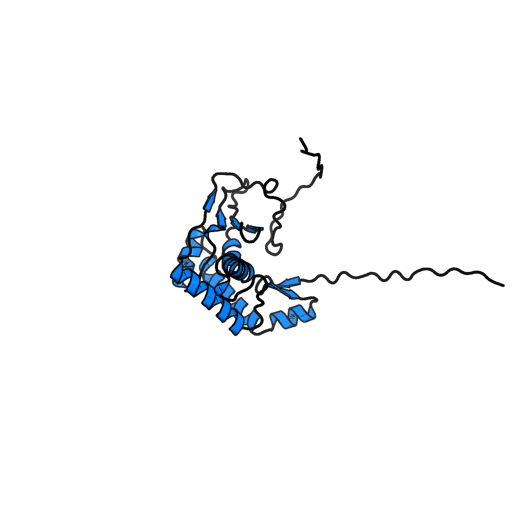 N . LYS A 1 199 ? -5.618 12.350 -34.315 1.00 33.28 199 LYS A N 1
ATOM 1631 C CA . LYS A 1 199 ? -6.704 11.524 -34.857 1.00 33.28 199 LYS A CA 1
ATOM 1632 C C . LYS A 1 199 ? -6.379 10.080 -35.261 1.00 33.28 199 LYS A C 1
ATOM 1634 O O . LYS A 1 199 ? -5.684 9.849 -36.240 1.00 33.28 199 LYS A O 1
ATOM 1639 N N . ILE A 1 200 ? -7.072 9.147 -34.611 1.00 27.20 200 ILE A N 1
ATOM 1640 C CA . ILE A 1 200 ? -7.676 8.007 -35.309 1.00 27.20 200 ILE A CA 1
ATOM 1641 C C . ILE A 1 200 ? -9.169 8.055 -34.973 1.00 27.20 200 ILE A C 1
ATOM 1643 O O . ILE A 1 200 ? -9.580 7.696 -33.872 1.00 27.20 200 ILE A O 1
ATOM 1647 N N . ILE A 1 201 ? -9.937 8.634 -35.890 1.00 35.00 201 ILE A N 1
ATOM 1648 C CA . ILE A 1 201 ? -11.312 8.227 -36.165 1.00 35.00 201 ILE A CA 1
ATOM 1649 C C . ILE A 1 201 ? -11.221 7.723 -37.604 1.00 35.00 201 ILE A C 1
ATOM 1651 O O . ILE A 1 201 ? -10.789 8.504 -38.452 1.00 35.00 201 ILE A O 1
ATOM 1655 N N . ASP A 1 202 ? -11.536 6.437 -37.751 1.00 31.08 202 ASP A N 1
ATOM 1656 C CA . ASP A 1 202 ? -11.767 5.626 -38.957 1.00 31.08 202 ASP A CA 1
ATOM 1657 C C . ASP A 1 202 ? -10.734 5.673 -40.097 1.00 31.08 202 ASP A C 1
ATOM 1659 O O . ASP A 1 202 ? -10.651 6.677 -40.840 1.00 31.08 202 ASP A O 1
#

pLDDT: mean 76.54, std 23.41, range [25.98, 98.31]

Secondary structure (DSSP, 8-state):
-----------------PEEPTTT--EESSHHHHHHHHHSHHHHHHHHHHHHHHHHHTT--SHHHHHHHHHTTT-----GGGEEE----TTS---EEETTTTEEE-HHHHHHHHTSHHHHHHHHHHH-GGG---TT----SHHHHHHHHHHHHHHHHHH-----EE-SSPP-TTTTT-----TTS-----------------

Foldseek 3Di:
DDDDDDDDDPPPPPCQPWDQDQQFRDTQSHPVSVVVLCPDPVVVVSVVVVVVLCVQCVVPDAVVSSVVSVVVVVQFFAQQQQWEWEQQDPVRWIWIARNQVLAIDTRSCVSVVRSGPQNLLSRCQVPPVVLVRHNPQGDPDPVSVVSSRVSSSVCCVVPNNDHHHYDHDHDDPVVSPDHDYPPPDDDDDDDDDDDDDDDDDD